Protein AF-A0A1V2Q3S6-F1 (afdb_monomer_lite)

Secondary structure (DSSP, 8-state):
------TTSS--------HHHHHHHHH-HHHHHHHHHHHHHHHHHHHHHHTT-HHHHHHHHHHHHHHHHHSTTTT----BTTTBPTT-TT-B-SS-TT-B-SSS-HHHHHHHHHHHHHHHHHTPPTT--EEE-HHHHHHHHHHHHHHHTTSGGGSTT-TTB-TTS-B-SB--S-HHHHHHHTSS--GGGEEE-

Radius of gyration: 19.22 Å; chains: 1; bounding box: 47×29×54 Å

Structure (mmCIF, N/CA/C/O backbone):
data_AF-A0A1V2Q3S6-F1
#
_entry.id   AF-A0A1V2Q3S6-F1
#
loop_
_atom_site.group_PDB
_atom_site.id
_atom_site.type_symbol
_atom_site.label_atom_id
_atom_site.label_alt_id
_atom_site.label_comp_id
_atom_site.label_asym_id
_atom_site.label_entity_id
_atom_site.label_seq_id
_atom_site.pdbx_PDB_ins_code
_atom_site.Cartn_x
_atom_site.Cartn_y
_atom_site.Cartn_z
_atom_site.occupancy
_atom_site.B_iso_or_equiv
_atom_site.auth_seq_id
_atom_site.auth_comp_id
_atom_site.auth_asym_id
_atom_site.auth_atom_id
_atom_site.pdbx_PDB_model_num
ATOM 1 N N . MET A 1 1 ? 15.323 12.313 -3.731 1.00 30.44 1 MET A N 1
ATOM 2 C CA . MET A 1 1 ? 16.128 12.075 -2.511 1.00 30.44 1 MET A CA 1
ATOM 3 C C . MET A 1 1 ? 15.499 10.896 -1.773 1.00 30.44 1 MET A C 1
ATOM 5 O O . MET A 1 1 ? 14.284 10.866 -1.656 1.00 30.44 1 MET A O 1
ATOM 9 N N . PHE A 1 2 ? 16.290 9.870 -1.451 1.00 35.66 2 PHE A N 1
ATOM 10 C CA . PHE A 1 2 ? 15.843 8.494 -1.184 1.00 35.66 2 PHE A CA 1
ATOM 11 C C . PHE A 1 2 ? 15.159 8.297 0.179 1.00 35.66 2 PHE A C 1
ATOM 13 O O . PHE A 1 2 ? 15.785 8.486 1.219 1.00 35.66 2 PHE A O 1
ATOM 20 N N . GLN A 1 3 ? 13.928 7.782 0.167 1.00 39.84 3 GLN A N 1
ATOM 21 C CA . GLN A 1 3 ? 13.317 7.110 1.315 1.00 39.84 3 GLN A CA 1
ATOM 22 C C . GLN A 1 3 ? 13.911 5.693 1.405 1.00 39.84 3 GLN A C 1
ATOM 24 O O . GLN A 1 3 ? 13.572 4.819 0.613 1.00 39.84 3 GLN A O 1
ATOM 29 N N . ARG A 1 4 ? 14.877 5.486 2.312 1.00 47.62 4 ARG A N 1
ATOM 30 C CA . ARG A 1 4 ? 15.615 4.212 2.476 1.00 47.62 4 ARG A CA 1
ATOM 31 C C . ARG A 1 4 ? 15.009 3.253 3.503 1.00 47.62 4 ARG A C 1
ATOM 33 O O . ARG A 1 4 ? 15.466 2.121 3.613 1.00 47.62 4 ARG A O 1
ATOM 40 N N . THR A 1 5 ? 13.979 3.664 4.231 1.00 41.97 5 THR A N 1
ATOM 41 C CA . THR A 1 5 ? 13.310 2.815 5.219 1.00 41.97 5 THR A CA 1
ATOM 42 C C . THR A 1 5 ? 11.843 2.685 4.867 1.00 41.97 5 THR A C 1
ATOM 44 O O . THR A 1 5 ? 11.051 3.615 5.005 1.00 41.97 5 THR A O 1
ATOM 47 N N . ALA A 1 6 ? 11.483 1.503 4.382 1.00 49.53 6 ALA A N 1
ATOM 48 C CA . ALA A 1 6 ? 10.093 1.160 4.200 1.00 49.53 6 ALA A CA 1
ATOM 49 C C . ALA A 1 6 ? 9.469 0.813 5.568 1.00 49.53 6 ALA A C 1
ATOM 51 O O . ALA A 1 6 ? 10.126 0.171 6.395 1.00 49.53 6 ALA A O 1
ATOM 52 N N . PRO A 1 7 ? 8.212 1.209 5.831 1.00 50.94 7 PRO A N 1
ATOM 53 C CA . PRO A 1 7 ? 7.576 1.106 7.150 1.00 50.94 7 PRO A CA 1
ATOM 54 C C . PRO A 1 7 ? 7.360 -0.330 7.665 1.00 50.94 7 PRO A C 1
ATOM 56 O O . PRO A 1 7 ? 6.850 -0.485 8.773 1.00 50.94 7 PRO A O 1
ATOM 59 N N . TYR A 1 8 ? 7.747 -1.349 6.888 1.00 56.78 8 TYR A N 1
ATOM 60 C CA . TYR A 1 8 ? 7.660 -2.779 7.200 1.00 56.78 8 TYR A CA 1
ATOM 61 C C . TYR A 1 8 ? 8.982 -3.405 7.682 1.00 56.78 8 TYR A C 1
ATOM 63 O O . TYR A 1 8 ? 9.022 -4.600 7.952 1.00 56.78 8 TYR A O 1
ATOM 71 N N . LEU A 1 9 ? 10.085 -2.649 7.744 1.00 53.53 9 LEU A N 1
ATOM 72 C CA . LEU A 1 9 ? 11.389 -3.194 8.156 1.00 53.53 9 LEU A CA 1
ATOM 73 C C . LEU A 1 9 ? 11.492 -3.416 9.668 1.00 53.53 9 LEU A C 1
ATOM 75 O O . LEU A 1 9 ? 12.170 -4.343 10.106 1.00 53.53 9 LEU A O 1
ATOM 79 N N . LEU A 1 10 ? 10.833 -2.561 10.452 1.00 58.06 10 LEU A N 1
ATOM 80 C CA . LEU A 1 10 ? 10.856 -2.625 11.907 1.00 58.06 10 LEU A CA 1
ATOM 81 C C . LEU A 1 10 ? 9.570 -3.274 12.423 1.00 58.06 10 LEU A C 1
ATOM 83 O O . LEU A 1 10 ? 8.486 -2.892 11.972 1.00 58.06 10 LEU A O 1
ATOM 87 N N . PRO A 1 11 ? 9.661 -4.202 13.391 1.00 54.00 11 PRO A N 1
ATOM 88 C CA . PRO A 1 11 ? 8.482 -4.697 14.076 1.00 54.00 11 PRO A CA 1
ATOM 89 C C . PRO A 1 11 ? 7.796 -3.526 14.782 1.00 54.00 11 PRO A C 1
ATOM 91 O O . PRO A 1 11 ? 8.398 -2.854 15.621 1.00 54.00 11 PRO A O 1
ATOM 94 N N . LYS A 1 12 ? 6.530 -3.285 14.445 1.00 58.44 12 LYS A N 1
ATOM 95 C CA . LYS A 1 12 ? 5.678 -2.358 15.186 1.00 58.44 12 LYS A CA 1
ATOM 96 C C . LYS A 1 12 ? 4.811 -3.155 16.151 1.00 58.44 12 LYS A C 1
ATOM 98 O O . LYS A 1 12 ? 3.962 -3.920 15.693 1.00 58.44 12 LYS A O 1
ATOM 103 N N . PRO A 1 13 ? 5.001 -3.014 17.470 1.00 57.38 13 PRO A N 1
ATOM 104 C CA . PRO A 1 13 ? 4.132 -3.633 18.459 1.00 57.38 13 PRO A CA 1
ATOM 105 C C . PRO A 1 13 ? 2.817 -2.842 18.589 1.00 57.38 13 PRO A C 1
ATOM 107 O O . PRO A 1 13 ? 2.441 -2.423 19.681 1.00 57.38 13 PRO A O 1
ATOM 110 N N . ASP A 1 14 ? 2.116 -2.626 17.474 1.00 57.78 14 ASP A N 1
ATOM 111 C CA . ASP A 1 14 ? 0.809 -1.977 17.475 1.00 57.78 14 ASP A CA 1
ATOM 112 C C . ASP A 1 14 ? -0.231 -2.992 17.963 1.00 57.78 14 ASP A C 1
ATOM 114 O O . ASP A 1 14 ? -0.471 -4.031 17.345 1.00 57.78 14 ASP A O 1
ATOM 118 N N . ARG A 1 15 ? -0.835 -2.718 19.122 1.00 65.56 15 ARG A N 1
ATOM 119 C CA . ARG A 1 15 ? -1.914 -3.527 19.696 1.00 65.56 15 ARG A CA 1
ATOM 120 C C . ARG A 1 15 ? -3.153 -2.669 19.863 1.00 65.56 15 ARG A C 1
ATOM 122 O O . ARG A 1 15 ? -3.072 -1.526 20.302 1.00 65.56 15 ARG A O 1
ATOM 129 N N . GLN A 1 16 ? -4.312 -3.250 19.573 1.00 65.44 16 GLN A N 1
ATOM 130 C CA . GLN A 1 16 ? -5.588 -2.593 19.824 1.00 65.44 16 GLN A CA 1
ATOM 131 C C . GLN A 1 16 ? -5.727 -2.299 21.328 1.00 65.44 16 GLN A C 1
ATOM 133 O O . GLN A 1 16 ? -5.583 -3.199 22.168 1.00 65.44 16 GLN A O 1
ATOM 138 N N . TYR A 1 17 ? -5.994 -1.039 21.682 1.00 71.94 17 TYR A N 1
ATOM 139 C CA . TYR A 1 17 ? -6.255 -0.670 23.069 1.00 71.94 17 TYR A CA 1
ATOM 140 C C . TYR A 1 17 ? -7.546 -1.343 23.539 1.00 71.94 17 TYR A C 1
ATOM 142 O O . TYR A 1 17 ? -8.642 -1.076 23.061 1.00 71.94 17 TYR A O 1
ATOM 150 N N . ARG A 1 18 ? -7.409 -2.258 24.498 1.00 80.25 18 ARG A N 1
ATOM 151 C CA . ARG A 1 18 ? -8.542 -2.872 25.204 1.00 80.25 18 ARG A CA 1
ATOM 152 C C . ARG A 1 18 ? -9.328 -1.831 26.012 1.00 80.25 18 ARG A C 1
ATOM 154 O O . ARG A 1 18 ? -8.753 -0.844 26.466 1.00 80.25 18 ARG A O 1
ATOM 161 N N . GLN A 1 19 ? -10.607 -2.098 26.280 1.00 78.06 19 GLN A N 1
ATOM 162 C CA . GLN A 1 19 ? -11.508 -1.186 27.009 1.00 78.06 19 GLN A CA 1
ATOM 163 C C . GLN A 1 19 ? -10.966 -0.729 28.376 1.00 78.06 19 GLN A C 1
ATOM 165 O O . GLN A 1 19 ? -11.160 0.422 28.765 1.00 78.06 19 GLN A O 1
ATOM 170 N N . TRP A 1 20 ? -10.213 -1.585 29.072 1.00 77.88 20 TRP A N 1
ATOM 171 C CA . TRP A 1 20 ? -9.580 -1.224 30.341 1.00 77.88 20 TRP A CA 1
ATOM 172 C C . TRP A 1 20 ? -8.464 -0.179 30.185 1.00 77.88 20 TRP A C 1
ATOM 174 O O . TRP A 1 20 ? -8.308 0.657 31.070 1.00 77.88 20 TRP A O 1
ATOM 184 N N . HIS A 1 21 ? -7.742 -0.149 29.055 1.00 81.06 21 HIS A N 1
ATOM 185 C CA . HIS A 1 21 ? -6.763 0.909 28.782 1.00 81.06 21 HIS A CA 1
ATOM 186 C C . HIS A 1 21 ? -7.464 2.263 28.671 1.00 81.06 21 HIS A C 1
ATOM 188 O O . HIS A 1 21 ? -7.003 3.244 29.241 1.00 81.06 21 HIS A O 1
ATOM 194 N N . HIS A 1 22 ? -8.621 2.315 28.003 1.00 77.94 22 HIS A N 1
ATOM 195 C CA . HIS A 1 22 ? -9.419 3.540 27.902 1.00 77.94 22 HIS A CA 1
ATOM 196 C C . HIS A 1 22 ? -9.982 3.998 29.253 1.00 77.94 22 HIS A C 1
ATOM 198 O O . HIS A 1 22 ? -10.151 5.199 29.464 1.00 77.94 22 HIS A O 1
ATOM 204 N N . GLY A 1 23 ? -10.296 3.068 30.159 1.00 79.56 23 GLY A N 1
ATOM 205 C CA . GLY A 1 23 ? -10.671 3.390 31.539 1.00 79.56 23 GLY A CA 1
ATOM 206 C C . GLY A 1 23 ? -9.493 3.962 32.329 1.00 79.56 23 GLY A C 1
ATOM 207 O O . GLY A 1 23 ? -9.601 5.036 32.913 1.00 79.56 23 GLY A O 1
ATOM 208 N N . LEU A 1 24 ? -8.341 3.296 32.256 1.00 81.75 24 LEU A N 1
ATOM 209 C CA . LEU A 1 24 ? -7.109 3.701 32.932 1.00 81.75 24 LEU A CA 1
ATOM 210 C C . LEU A 1 24 ? -6.607 5.073 32.459 1.00 81.75 24 LEU A C 1
ATOM 212 O O . LEU A 1 24 ? -6.234 5.912 33.272 1.00 81.75 24 LEU A O 1
ATOM 216 N N . PHE A 1 25 ? -6.656 5.333 31.154 1.00 83.31 25 PHE A N 1
ATOM 217 C CA . PHE A 1 25 ? -6.261 6.618 30.583 1.00 83.31 25 PHE A CA 1
ATOM 218 C C . PHE A 1 25 ? -7.194 7.771 30.960 1.00 83.31 25 PHE A C 1
ATOM 220 O O . PHE A 1 25 ? -6.736 8.906 31.054 1.00 83.31 25 PHE A O 1
ATOM 227 N N . ARG A 1 26 ? -8.489 7.494 31.171 1.00 74.88 26 ARG A N 1
ATOM 228 C CA . ARG A 1 26 ? -9.444 8.491 31.676 1.00 74.88 26 ARG A CA 1
ATOM 229 C C . ARG A 1 26 ? -9.223 8.788 33.157 1.00 74.88 26 ARG A C 1
ATOM 231 O O . ARG A 1 26 ? -9.368 9.933 33.561 1.00 74.88 26 ARG A O 1
ATOM 238 N N . ALA A 1 27 ? -8.867 7.772 33.941 1.00 82.69 27 ALA A N 1
ATOM 239 C CA . ALA A 1 27 ? -8.631 7.911 35.374 1.00 82.69 27 ALA A CA 1
ATOM 240 C C . ALA A 1 27 ? -7.285 8.580 35.699 1.00 82.69 27 ALA A C 1
ATOM 242 O O . ALA A 1 27 ? -7.201 9.350 36.650 1.00 82.69 27 ALA A O 1
ATOM 243 N N . VAL A 1 28 ? -6.237 8.301 34.915 1.00 86.25 28 VAL A N 1
ATOM 244 C CA . VAL A 1 28 ? -4.881 8.823 35.144 1.00 86.25 28 VAL A CA 1
ATOM 245 C C . VAL A 1 28 ? -4.276 9.320 33.821 1.00 86.25 28 VAL A C 1
ATOM 247 O O . VAL A 1 28 ? -3.571 8.575 33.130 1.00 86.25 28 VAL A O 1
ATOM 250 N N . PRO A 1 29 ? -4.518 10.590 33.441 1.00 80.06 29 PRO A N 1
ATOM 251 C CA . PRO A 1 29 ? -4.020 11.173 32.190 1.00 80.06 29 PRO A CA 1
ATOM 252 C C . PRO A 1 29 ? -2.489 11.127 32.049 1.00 80.06 29 PRO A C 1
ATOM 254 O O . PRO A 1 29 ? -1.958 11.028 30.941 1.00 80.06 29 PRO A O 1
ATOM 257 N N . GLN A 1 30 ? -1.760 11.130 33.169 1.00 85.50 30 GLN A N 1
ATOM 258 C CA . GLN A 1 30 ? -0.300 11.025 33.207 1.00 85.50 30 GLN A CA 1
ATOM 259 C C . GLN A 1 30 ? 0.206 9.712 32.597 1.00 85.50 30 GLN A C 1
ATOM 261 O O . GLN A 1 30 ? 1.305 9.684 32.054 1.00 85.50 30 GLN A O 1
ATOM 266 N N . ILE A 1 31 ? -0.595 8.640 32.614 1.00 83.12 31 ILE A N 1
ATOM 267 C CA . ILE A 1 31 ? -0.233 7.364 31.984 1.00 83.12 31 ILE A CA 1
ATOM 268 C C . ILE A 1 31 ? -0.185 7.508 30.456 1.00 83.12 31 ILE A C 1
ATOM 270 O O . ILE A 1 31 ? 0.685 6.918 29.817 1.00 83.12 31 ILE A O 1
ATOM 274 N N . GLN A 1 32 ? -1.050 8.335 29.854 1.00 77.94 32 GLN A N 1
ATOM 275 C CA . GLN A 1 32 ? -0.945 8.642 28.422 1.00 77.94 32 GLN A CA 1
ATOM 276 C C . GLN A 1 32 ? 0.321 9.443 28.109 1.00 77.94 32 GLN A C 1
ATOM 278 O O . GLN A 1 32 ? 0.983 9.164 27.110 1.00 77.94 32 GLN A O 1
ATOM 283 N N . LEU A 1 33 ? 0.671 10.418 28.954 1.00 79.00 33 LEU A N 1
ATOM 284 C CA . LEU A 1 33 ? 1.891 11.213 28.787 1.00 79.00 33 LEU A CA 1
ATOM 285 C C . LEU A 1 33 ? 3.145 10.349 28.942 1.00 79.00 33 LEU A C 1
ATOM 287 O O . LEU A 1 33 ? 4.028 10.420 28.095 1.00 79.00 33 LEU A O 1
ATOM 291 N N . ALA A 1 34 ? 3.188 9.480 29.952 1.00 83.50 34 ALA A N 1
ATOM 292 C CA . ALA A 1 34 ? 4.276 8.530 30.155 1.00 83.50 34 ALA A CA 1
ATOM 293 C C . ALA A 1 34 ? 4.392 7.537 28.987 1.00 83.50 34 ALA A C 1
ATOM 295 O O . ALA A 1 34 ? 5.492 7.280 28.507 1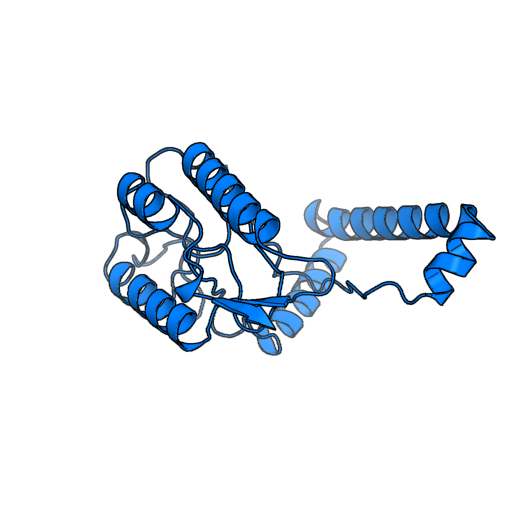.00 83.50 34 ALA A O 1
ATOM 296 N N . GLY A 1 35 ? 3.267 7.032 28.469 1.00 81.19 35 GLY A N 1
ATOM 297 C CA . GLY A 1 35 ? 3.252 6.168 27.287 1.00 81.19 35 GLY A CA 1
ATOM 298 C C . GLY A 1 35 ? 3.789 6.870 26.037 1.00 81.19 35 GLY A C 1
ATOM 299 O O . GLY A 1 35 ? 4.622 6.313 25.324 1.00 81.19 35 GLY A O 1
ATOM 300 N N . ARG A 1 36 ? 3.376 8.122 25.795 1.00 81.25 36 ARG A N 1
ATOM 301 C CA . ARG A 1 36 ? 3.891 8.946 24.688 1.00 81.25 36 ARG A CA 1
ATOM 302 C C . ARG A 1 36 ? 5.373 9.271 24.852 1.00 81.25 36 ARG A C 1
ATOM 304 O O . ARG A 1 36 ? 6.114 9.163 23.881 1.00 81.25 36 ARG A O 1
ATOM 311 N N . ALA A 1 37 ? 5.807 9.615 26.062 1.00 83.50 37 ALA A N 1
ATOM 312 C CA . ALA A 1 37 ? 7.211 9.856 26.378 1.00 83.50 37 ALA A CA 1
ATOM 313 C C . ALA A 1 37 ? 8.056 8.589 26.177 1.00 83.50 37 ALA A C 1
ATOM 315 O O . ALA A 1 37 ? 9.154 8.672 25.640 1.00 83.50 37 ALA A O 1
ATOM 316 N N . GLY A 1 38 ? 7.526 7.412 26.523 1.00 82.94 38 GLY A N 1
ATOM 317 C CA . GLY A 1 38 ? 8.171 6.126 26.263 1.00 82.94 38 GLY A CA 1
ATOM 318 C C . GLY A 1 38 ? 8.310 5.819 24.770 1.00 82.94 38 GLY A C 1
ATOM 319 O O . GLY A 1 38 ? 9.386 5.424 24.328 1.00 82.94 38 GLY A O 1
ATOM 320 N N . ILE A 1 39 ? 7.258 6.053 23.975 1.00 78.19 39 ILE A N 1
ATOM 321 C CA . ILE A 1 39 ? 7.314 5.922 22.507 1.00 78.19 39 ILE A CA 1
ATOM 322 C C . ILE A 1 39 ? 8.348 6.889 21.919 1.00 78.19 39 ILE A C 1
ATOM 324 O O . ILE A 1 39 ? 9.140 6.493 21.066 1.00 78.19 39 ILE A O 1
ATOM 328 N N . TRP A 1 40 ? 8.366 8.137 22.392 1.00 81.31 40 TRP A N 1
ATOM 329 C CA . TRP A 1 40 ? 9.333 9.145 21.964 1.00 81.31 40 TRP A CA 1
ATOM 330 C C . TRP A 1 40 ? 10.771 8.736 22.308 1.00 81.31 40 TRP A C 1
ATOM 332 O O . TRP A 1 40 ? 11.617 8.706 21.422 1.00 81.31 40 TRP A O 1
ATOM 342 N N . ALA A 1 41 ? 11.033 8.323 23.551 1.00 81.94 41 ALA A N 1
ATOM 343 C CA . ALA A 1 41 ? 12.357 7.889 23.996 1.00 81.94 41 ALA A CA 1
ATOM 344 C C . ALA A 1 41 ? 12.848 6.643 23.242 1.00 81.94 41 ALA A C 1
ATOM 346 O O . ALA A 1 41 ? 14.025 6.550 22.897 1.00 81.94 41 ALA A O 1
ATOM 347 N N . LEU A 1 42 ? 11.950 5.699 22.937 1.00 79.62 42 LEU A N 1
ATOM 348 C CA . LEU A 1 42 ? 12.265 4.549 22.090 1.00 79.62 42 LEU A CA 1
ATOM 349 C C . LEU A 1 42 ? 12.619 4.988 20.663 1.00 79.62 42 LEU A C 1
ATOM 351 O O . LEU A 1 42 ? 13.591 4.493 20.097 1.00 79.62 42 LEU A O 1
ATOM 355 N N . GLY A 1 43 ? 11.855 5.919 20.088 1.00 78.25 43 GLY A N 1
ATOM 356 C CA . GLY A 1 43 ? 12.151 6.501 18.779 1.00 78.25 43 GLY A CA 1
ATOM 357 C C . GLY A 1 43 ? 13.513 7.196 18.747 1.00 78.25 43 GLY A C 1
ATOM 358 O O . GLY A 1 43 ? 14.293 6.977 17.820 1.00 78.25 43 GLY A O 1
ATOM 359 N N . GLU A 1 44 ? 13.832 7.961 19.787 1.00 81.31 44 GLU A N 1
ATOM 360 C CA . GLU A 1 44 ? 15.108 8.664 19.926 1.00 81.31 44 GLU A CA 1
ATOM 361 C C . GLU A 1 44 ? 16.278 7.677 20.043 1.00 81.31 44 GLU A C 1
ATOM 363 O O . GLU A 1 44 ? 17.261 7.772 19.306 1.00 81.31 44 GLU A O 1
ATOM 368 N N . LEU A 1 45 ? 16.131 6.640 20.876 1.00 79.69 45 LEU A N 1
ATOM 369 C CA . LEU A 1 45 ? 17.112 5.564 21.008 1.00 79.69 45 LEU A CA 1
ATOM 370 C C . LEU A 1 45 ? 17.366 4.866 19.665 1.00 79.69 45 LEU A C 1
ATOM 372 O O . LEU A 1 45 ? 18.517 4.672 19.279 1.00 79.69 45 LEU A O 1
ATOM 376 N N . LEU A 1 46 ? 16.313 4.520 18.921 1.00 75.31 46 LEU A N 1
ATOM 377 C CA . LEU A 1 46 ? 16.449 3.902 17.598 1.00 75.31 46 LEU A CA 1
ATOM 378 C C . LEU A 1 46 ? 17.109 4.851 16.586 1.00 75.31 46 LEU A C 1
ATOM 380 O O . LEU A 1 46 ? 17.892 4.409 15.742 1.00 75.31 46 LEU A O 1
ATOM 384 N N . THR A 1 47 ? 16.855 6.155 16.708 1.00 77.06 47 THR A N 1
ATOM 385 C CA . THR A 1 47 ? 17.461 7.192 15.865 1.00 77.06 47 THR A CA 1
ATOM 386 C C . THR A 1 47 ? 18.966 7.292 16.092 1.00 77.06 47 THR A C 1
ATOM 388 O O . THR A 1 47 ? 19.705 7.456 15.125 1.00 77.06 47 THR A O 1
ATOM 391 N N . THR A 1 48 ? 19.472 7.069 17.310 1.00 78.12 48 THR A N 1
ATOM 392 C CA . THR A 1 48 ? 20.932 7.021 17.539 1.00 78.12 48 THR A CA 1
ATOM 393 C C . THR A 1 48 ? 21.632 5.924 16.722 1.00 78.12 48 THR A C 1
ATOM 395 O O . THR A 1 48 ? 22.778 6.100 16.303 1.00 78.12 48 THR A O 1
ATOM 398 N N . GLY A 1 49 ? 20.933 4.827 16.407 1.00 71.50 49 GLY A N 1
ATOM 399 C CA . GLY A 1 49 ? 21.413 3.807 15.472 1.00 71.50 49 GLY A CA 1
ATOM 400 C C . GLY A 1 49 ? 21.534 4.313 14.029 1.00 71.50 49 GLY A C 1
ATOM 401 O O . GLY A 1 49 ? 22.428 3.885 13.307 1.00 71.50 49 GLY A O 1
ATOM 402 N N . LEU A 1 50 ? 20.687 5.260 13.613 1.00 69.88 50 LEU A N 1
ATOM 403 C CA . LEU A 1 50 ? 20.755 5.915 12.298 1.00 69.88 50 LEU A CA 1
ATOM 404 C C . LEU A 1 50 ? 21.817 7.024 12.243 1.00 69.88 50 LEU A C 1
ATOM 406 O O . LEU A 1 50 ? 22.362 7.289 11.174 1.00 69.88 50 LEU A O 1
ATOM 410 N N . VAL A 1 51 ? 22.127 7.645 13.385 1.00 77.81 51 VAL A N 1
ATOM 411 C CA . VAL A 1 51 ? 23.101 8.748 13.519 1.00 77.81 51 VAL A CA 1
ATOM 412 C C . VAL A 1 51 ? 24.533 8.238 13.784 1.00 77.81 51 VAL A C 1
ATOM 414 O O . VAL A 1 51 ? 25.463 9.025 13.920 1.00 77.81 51 VAL A O 1
ATOM 417 N N . GLY A 1 52 ? 24.752 6.916 13.778 1.00 72.00 52 GLY A N 1
ATOM 418 C CA . GLY A 1 52 ? 26.095 6.320 13.719 1.00 72.00 52 GLY A CA 1
ATOM 419 C C . GLY A 1 52 ? 26.483 5.413 14.887 1.00 72.00 52 GLY A C 1
ATOM 420 O O . GLY A 1 52 ? 27.617 4.937 14.926 1.00 72.00 52 GLY A O 1
ATOM 421 N N . ASN A 1 53 ? 25.578 5.114 15.827 1.00 83.62 53 ASN A N 1
ATOM 422 C CA . ASN A 1 53 ? 25.857 4.121 16.865 1.00 83.62 53 ASN A CA 1
ATOM 423 C C . ASN A 1 53 ? 25.832 2.698 16.273 1.00 83.62 53 ASN A C 1
ATOM 425 O O . ASN A 1 53 ? 24.770 2.097 16.099 1.00 83.62 53 ASN A O 1
ATOM 429 N N . ALA A 1 54 ? 27.015 2.147 15.992 1.00 77.75 54 ALA A N 1
ATOM 430 C CA . ALA A 1 54 ? 27.176 0.846 15.340 1.00 77.75 54 ALA A CA 1
ATOM 431 C C . ALA A 1 54 ? 26.575 -0.333 16.131 1.00 77.75 54 ALA A C 1
ATOM 433 O O . ALA A 1 54 ? 26.092 -1.292 15.527 1.00 77.75 54 ALA A O 1
ATOM 434 N N . ALA A 1 55 ? 26.554 -0.268 17.467 1.00 78.75 55 ALA A N 1
ATOM 435 C CA . ALA A 1 55 ? 25.984 -1.327 18.302 1.00 78.75 55 ALA A CA 1
ATOM 436 C C . ALA A 1 55 ? 24.452 -1.362 18.192 1.00 78.75 55 ALA A C 1
ATOM 438 O O . ALA A 1 55 ? 23.860 -2.422 17.974 1.00 78.75 55 ALA A O 1
ATOM 439 N N . ILE A 1 56 ? 23.814 -0.191 18.271 1.00 76.62 56 ILE A N 1
ATOM 440 C CA . ILE A 1 56 ? 22.362 -0.053 18.116 1.00 76.62 56 ILE A CA 1
ATOM 441 C C . ILE A 1 56 ? 21.955 -0.354 16.669 1.00 76.62 56 ILE A C 1
ATOM 443 O O . ILE A 1 56 ? 21.001 -1.099 16.452 1.00 76.62 56 ILE A O 1
ATOM 447 N N . ALA A 1 57 ? 22.714 0.122 15.677 1.00 74.06 57 ALA A N 1
ATOM 448 C CA . ALA A 1 57 ? 22.497 -0.210 14.270 1.00 74.06 57 ALA A CA 1
ATOM 449 C C . ALA A 1 57 ? 22.562 -1.728 14.017 1.00 74.06 57 ALA A C 1
ATOM 451 O O . ALA A 1 57 ? 21.682 -2.284 13.359 1.00 74.06 57 ALA A O 1
ATOM 452 N N . GLY A 1 58 ? 23.556 -2.418 14.591 1.00 76.62 58 GLY A N 1
ATOM 453 C CA . GLY A 1 58 ? 23.699 -3.871 14.486 1.00 76.62 58 GLY A CA 1
ATOM 454 C C . GLY A 1 58 ? 22.552 -4.644 15.148 1.00 76.62 58 GLY A C 1
ATOM 455 O O . GLY A 1 58 ? 22.077 -5.643 14.600 1.00 76.62 58 GLY A O 1
ATOM 456 N N . LEU A 1 59 ? 22.052 -4.167 16.294 1.00 80.19 59 LEU A N 1
ATOM 457 C CA . LEU A 1 59 ? 20.880 -4.744 16.956 1.00 80.19 59 LEU A CA 1
ATOM 458 C C . LEU A 1 59 ? 19.605 -4.544 16.124 1.00 80.19 59 LEU A C 1
ATOM 460 O O . LEU A 1 59 ? 18.884 -5.511 15.875 1.00 80.19 59 LEU A O 1
ATOM 464 N N . ILE A 1 60 ? 19.362 -3.318 15.645 1.00 77.56 60 ILE A N 1
ATOM 465 C CA . ILE A 1 60 ? 18.241 -2.989 14.753 1.00 77.56 60 ILE A CA 1
ATOM 466 C C . ILE A 1 60 ? 18.281 -3.882 13.515 1.00 77.56 60 ILE A C 1
ATOM 468 O O . ILE A 1 60 ? 17.261 -4.460 13.139 1.00 77.56 60 ILE A O 1
ATOM 472 N N . GLN A 1 61 ? 19.457 -4.053 12.909 1.00 75.25 61 GLN A N 1
ATOM 473 C CA . GLN A 1 61 ? 19.638 -4.905 11.742 1.00 75.25 61 GLN A CA 1
ATOM 474 C C . GLN A 1 61 ? 19.296 -6.368 12.048 1.00 75.25 61 GLN A C 1
ATOM 476 O O . GLN A 1 61 ? 18.549 -6.981 11.288 1.00 75.25 61 GLN A O 1
ATOM 481 N N . ARG A 1 62 ? 19.779 -6.936 13.163 1.00 77.38 62 ARG A N 1
ATOM 482 C CA . ARG A 1 62 ? 19.460 -8.320 13.561 1.00 77.38 62 ARG A CA 1
ATOM 483 C C . ARG A 1 62 ? 17.965 -8.528 13.791 1.00 77.38 62 ARG A C 1
ATOM 485 O O . ARG A 1 62 ? 17.409 -9.495 13.274 1.00 77.38 62 ARG A O 1
ATOM 492 N N . VAL A 1 63 ? 17.313 -7.620 14.516 1.00 76.12 63 VAL A N 1
ATOM 493 C CA . VAL A 1 63 ? 15.865 -7.684 14.776 1.00 76.12 63 VAL A CA 1
ATOM 494 C C . VAL A 1 63 ? 15.072 -7.555 13.474 1.00 76.12 63 VAL A C 1
ATOM 496 O O . VAL A 1 63 ? 14.171 -8.353 13.227 1.00 76.12 63 VAL A O 1
ATOM 499 N N . SER A 1 64 ? 15.452 -6.617 12.604 1.00 67.00 64 SER A N 1
ATOM 500 C CA . SER A 1 64 ? 14.813 -6.425 11.295 1.00 67.00 64 SER A CA 1
ATOM 501 C C . SER A 1 64 ? 14.968 -7.664 10.411 1.00 67.00 64 SER A C 1
ATOM 503 O O . SER A 1 64 ? 14.010 -8.106 9.791 1.00 67.00 64 SER A O 1
ATOM 505 N N . LEU A 1 65 ? 16.156 -8.279 10.377 1.00 69.94 65 LEU A N 1
ATOM 506 C CA . LEU A 1 65 ? 16.403 -9.496 9.597 1.00 69.94 65 LEU A CA 1
ATOM 507 C C . LEU A 1 65 ? 15.619 -10.703 10.124 1.00 69.94 65 LEU A C 1
ATOM 509 O O . LEU A 1 65 ? 15.136 -11.501 9.324 1.00 69.94 65 LEU A O 1
ATOM 513 N N . LEU A 1 66 ? 15.476 -10.842 11.445 1.00 70.38 66 LEU A N 1
ATOM 514 C CA . LEU A 1 66 ? 14.636 -11.884 12.042 1.00 70.38 66 LEU A CA 1
ATOM 515 C C . LEU A 1 66 ? 13.164 -11.673 11.679 1.00 70.38 66 LEU A C 1
ATOM 517 O O . LEU A 1 66 ? 12.520 -12.609 11.213 1.00 70.38 66 LEU A O 1
ATOM 521 N N . PHE A 1 67 ? 12.666 -10.442 11.808 1.00 67.19 67 PHE A N 1
ATOM 522 C CA . PHE A 1 67 ? 11.298 -10.075 11.446 1.00 67.19 67 PHE A CA 1
ATOM 523 C C . PHE A 1 67 ? 11.007 -10.287 9.954 1.00 67.19 67 PHE A C 1
ATOM 525 O O . PHE A 1 67 ? 9.959 -10.811 9.593 1.00 67.19 67 PHE A O 1
ATOM 532 N N . LEU A 1 68 ? 11.952 -9.950 9.075 1.00 65.56 68 LEU A N 1
ATOM 533 C CA . LEU A 1 68 ? 11.814 -10.161 7.632 1.00 65.56 68 LEU A CA 1
ATOM 534 C C . LEU A 1 68 ? 11.839 -11.642 7.242 1.00 65.56 68 LEU A C 1
ATOM 536 O O . LEU A 1 68 ? 11.214 -12.004 6.254 1.00 65.56 68 LEU A O 1
ATOM 540 N N . ARG A 1 69 ? 12.553 -12.496 7.987 1.00 66.62 69 ARG A N 1
ATOM 541 C CA . ARG A 1 69 ? 12.633 -13.940 7.707 1.00 66.62 69 ARG A CA 1
ATOM 542 C C . ARG A 1 69 ? 11.392 -14.710 8.148 1.00 66.62 69 ARG A C 1
ATOM 544 O O . ARG A 1 69 ? 11.041 -15.681 7.489 1.00 66.62 69 ARG A O 1
ATOM 551 N N . SER A 1 70 ? 10.756 -14.307 9.244 1.00 65.12 70 SER A N 1
ATOM 552 C CA . SER A 1 70 ? 9.553 -14.965 9.776 1.00 65.12 70 SER A CA 1
ATOM 553 C C . SER A 1 70 ? 8.247 -14.260 9.406 1.00 65.12 70 SER A C 1
ATOM 555 O O . SER A 1 70 ? 7.171 -14.821 9.602 1.00 65.12 70 SER A O 1
ATOM 557 N N . GLY A 1 71 ? 8.324 -13.029 8.901 1.00 63.19 71 GLY A N 1
ATOM 558 C CA . GLY A 1 71 ? 7.165 -12.198 8.613 1.00 63.19 71 GLY A CA 1
ATOM 559 C C . GLY A 1 71 ? 6.509 -12.493 7.259 1.00 63.19 71 GLY A C 1
ATOM 560 O O . GLY A 1 71 ? 7.138 -13.057 6.360 1.00 63.19 71 GLY A O 1
ATOM 561 N N . PRO A 1 72 ? 5.268 -12.015 7.050 1.00 61.91 72 PRO A N 1
ATOM 562 C CA . PRO A 1 72 ? 4.504 -12.235 5.815 1.00 61.91 72 PRO A CA 1
ATOM 563 C C . PRO A 1 72 ? 5.154 -11.644 4.545 1.00 61.91 72 PRO A C 1
ATOM 565 O O . PRO A 1 72 ? 4.663 -11.842 3.439 1.00 61.91 72 PRO A O 1
ATOM 568 N N . TRP A 1 73 ? 6.266 -10.916 4.692 1.00 64.25 73 TRP A N 1
ATOM 569 C CA . TRP A 1 73 ? 6.960 -10.169 3.642 1.00 64.25 73 TRP A CA 1
ATOM 570 C C . TRP A 1 73 ? 8.306 -10.811 3.259 1.00 64.25 73 TRP A C 1
ATOM 572 O O . TRP A 1 73 ? 9.062 -10.228 2.481 1.00 64.25 73 TRP A O 1
ATOM 582 N N . ALA A 1 74 ? 8.609 -12.017 3.761 1.00 62.44 74 ALA A N 1
ATOM 583 C CA . ALA A 1 74 ? 9.852 -12.745 3.476 1.00 62.44 74 ALA A CA 1
ATOM 584 C C . ALA A 1 74 ? 10.101 -12.966 1.970 1.00 62.44 74 ALA A C 1
ATOM 586 O O . ALA A 1 74 ? 11.242 -12.953 1.509 1.00 62.44 74 ALA A O 1
ATOM 587 N N . GLY A 1 75 ? 9.028 -13.101 1.181 1.00 65.44 75 GLY A N 1
ATOM 588 C CA . GLY A 1 75 ? 9.068 -13.213 -0.284 1.00 65.44 75 GLY A CA 1
ATOM 589 C C . GLY A 1 75 ? 9.124 -11.877 -1.039 1.00 65.44 75 GLY A C 1
ATOM 590 O O . GLY A 1 75 ? 8.987 -11.865 -2.265 1.00 65.44 75 GLY A O 1
ATOM 591 N N . GLY A 1 76 ? 9.296 -10.760 -0.331 1.00 73.94 76 GLY A N 1
ATOM 592 C CA . GLY A 1 76 ? 9.185 -9.406 -0.859 1.00 73.94 76 GLY A CA 1
ATOM 593 C C . GLY A 1 76 ? 7.837 -8.767 -0.536 1.00 73.94 76 GLY A C 1
ATOM 594 O O . GLY A 1 76 ? 6.811 -9.433 -0.435 1.00 73.94 76 GLY A O 1
ATOM 595 N N . ALA A 1 77 ? 7.874 -7.449 -0.384 1.00 79.25 77 ALA A N 1
ATOM 596 C CA . ALA A 1 77 ? 6.733 -6.606 -0.089 1.00 79.25 77 ALA A CA 1
ATOM 597 C C . ALA A 1 77 ? 5.649 -6.653 -1.179 1.00 79.25 77 ALA A C 1
ATOM 599 O O . ALA A 1 77 ? 5.975 -6.512 -2.359 1.00 79.25 77 ALA A O 1
ATOM 600 N N . ARG A 1 78 ? 4.374 -6.809 -0.792 1.00 86.38 78 ARG A N 1
ATOM 601 C CA . ARG A 1 78 ? 3.234 -6.886 -1.725 1.00 86.38 78 ARG A CA 1
ATOM 602 C C . ARG A 1 78 ? 2.054 -6.066 -1.224 1.00 86.38 78 ARG A C 1
ATOM 604 O O . ARG A 1 78 ? 1.718 -6.113 -0.044 1.00 86.38 78 ARG A O 1
ATOM 611 N N . ALA A 1 79 ? 1.421 -5.344 -2.139 1.00 91.62 79 ALA A N 1
ATOM 612 C CA . ALA A 1 79 ? 0.162 -4.655 -1.900 1.00 91.62 79 ALA A CA 1
ATOM 613 C C . ALA A 1 79 ? -0.568 -4.443 -3.232 1.00 91.62 79 ALA A C 1
ATOM 615 O O . ALA A 1 79 ? 0.058 -4.104 -4.241 1.00 91.62 79 ALA A O 1
ATOM 616 N N . TYR A 1 80 ? -1.889 -4.606 -3.231 1.00 95.44 80 TYR A N 1
ATOM 617 C CA . TYR A 1 80 ? -2.733 -4.267 -4.372 1.00 95.44 80 TYR A CA 1
ATOM 618 C C . TYR A 1 80 ? -2.708 -2.754 -4.596 1.00 95.44 80 TYR A C 1
ATOM 620 O O . TYR A 1 80 ? -2.962 -1.983 -3.666 1.00 95.44 80 TYR A O 1
ATOM 628 N N . LEU A 1 81 ? -2.337 -2.336 -5.812 1.00 95.25 81 LEU A N 1
ATOM 629 C CA . LEU A 1 81 ? -2.091 -0.935 -6.189 1.00 95.25 81 LEU A CA 1
ATOM 630 C C . LEU A 1 81 ? -1.049 -0.219 -5.306 1.00 95.25 81 LEU A C 1
ATOM 632 O O . LEU A 1 81 ? -0.999 1.004 -5.286 1.00 95.25 81 LEU A O 1
ATOM 636 N N . GLY A 1 82 ? -0.229 -0.955 -4.545 1.00 92.62 82 GLY A N 1
ATOM 637 C CA . GLY A 1 82 ? 0.643 -0.356 -3.531 1.00 92.62 82 GLY A CA 1
ATOM 638 C C . GLY A 1 82 ? -0.103 0.253 -2.336 1.00 92.62 82 GLY A C 1
ATOM 639 O O . GLY A 1 82 ? 0.505 0.995 -1.568 1.00 92.62 82 GLY A O 1
ATOM 640 N N . ILE A 1 83 ? -1.400 -0.047 -2.192 1.00 95.44 83 ILE A N 1
ATOM 641 C CA . ILE A 1 83 ? -2.307 0.517 -1.186 1.00 95.44 83 ILE A CA 1
ATOM 642 C C . ILE A 1 83 ? -2.750 -0.561 -0.192 1.00 95.44 83 ILE A C 1
ATOM 644 O O . ILE A 1 83 ? -2.450 -0.454 0.990 1.00 95.44 83 ILE A O 1
ATOM 648 N N . ALA A 1 84 ? -3.460 -1.600 -0.640 1.00 94.19 84 ALA A N 1
ATOM 649 C CA . ALA A 1 84 ? -4.086 -2.577 0.258 1.00 94.19 84 ALA A CA 1
ATOM 650 C C . ALA A 1 84 ? -3.229 -3.838 0.422 1.00 94.19 84 ALA A C 1
ATOM 652 O O . ALA A 1 84 ? -2.777 -4.415 -0.571 1.00 94.19 84 ALA A O 1
ATOM 653 N N . VAL A 1 85 ? -3.015 -4.279 1.664 1.00 92.31 85 VAL A N 1
ATOM 654 C CA . VAL A 1 85 ? -2.162 -5.436 1.978 1.00 92.31 85 VAL A CA 1
ATOM 655 C C . VAL A 1 85 ? -3.032 -6.682 2.208 1.00 92.31 85 VAL A C 1
ATOM 657 O O . VAL A 1 85 ? -3.878 -6.656 3.101 1.00 92.31 85 VAL A O 1
ATOM 660 N N . PRO A 1 86 ? -2.850 -7.777 1.443 1.00 90.06 86 PRO A N 1
ATOM 661 C CA . PRO A 1 86 ? -3.605 -9.013 1.670 1.00 90.06 86 PRO A CA 1
ATOM 662 C C . PRO A 1 86 ? -3.279 -9.610 3.049 1.00 90.06 86 PRO A C 1
ATOM 664 O O . PRO A 1 86 ? -2.115 -9.612 3.456 1.00 90.06 86 PRO A O 1
ATOM 667 N N . GLY A 1 87 ? -4.288 -10.112 3.767 1.00 88.31 87 GLY A N 1
ATOM 668 C CA . GLY A 1 87 ? -4.167 -10.625 5.138 1.00 88.31 87 GLY A CA 1
ATOM 669 C C . GLY A 1 87 ? -4.259 -9.557 6.234 1.00 88.31 87 GLY A C 1
ATOM 670 O O . GLY A 1 87 ? -4.130 -9.886 7.413 1.00 88.31 87 GLY A O 1
ATOM 671 N N . PHE A 1 88 ? -4.439 -8.281 5.871 1.00 88.81 88 PHE A N 1
ATOM 672 C CA . PHE A 1 88 ? -4.497 -7.156 6.808 1.00 88.81 88 PHE A CA 1
ATOM 673 C C . PHE A 1 88 ? -5.723 -6.269 6.520 1.00 88.81 88 PHE A C 1
ATOM 675 O O . PHE A 1 88 ? -5.607 -5.269 5.801 1.00 88.81 88 PHE A O 1
ATOM 682 N N . PRO A 1 89 ? -6.904 -6.600 7.073 1.00 90.81 89 PRO A N 1
ATOM 683 C CA . PRO A 1 89 ? -8.111 -5.800 6.885 1.00 90.81 89 PRO A CA 1
ATOM 684 C C . PRO A 1 89 ? -7.930 -4.375 7.420 1.00 90.81 89 PRO A C 1
ATOM 686 O O . PRO A 1 89 ? -7.282 -4.157 8.446 1.00 90.81 89 PRO A O 1
ATOM 689 N N . ASN A 1 90 ? -8.523 -3.399 6.728 1.00 91.81 90 ASN A N 1
ATOM 690 C CA . ASN A 1 90 ? -8.469 -1.968 7.055 1.00 91.81 90 ASN A CA 1
ATOM 691 C C . ASN A 1 90 ? -7.049 -1.368 7.148 1.00 91.81 90 ASN A C 1
ATOM 693 O O . ASN A 1 90 ? -6.884 -0.255 7.655 1.00 91.81 90 ASN A O 1
ATOM 697 N N . LEU A 1 91 ? -6.021 -2.066 6.648 1.00 91.25 91 LEU A N 1
ATOM 698 C CA . LEU A 1 91 ? -4.667 -1.535 6.537 1.00 91.25 91 LEU A CA 1
ATOM 699 C C . LEU A 1 91 ? -4.409 -1.026 5.117 1.00 91.25 91 LEU A C 1
ATOM 701 O O . LEU A 1 91 ? -4.332 -1.799 4.159 1.00 91.25 91 LEU A O 1
ATOM 705 N N . PHE A 1 92 ? -4.189 0.283 5.010 1.00 91.94 92 PHE A N 1
ATOM 706 C CA . PHE A 1 92 ? -3.837 0.945 3.760 1.00 91.94 92 PHE A CA 1
ATOM 707 C C . PHE A 1 92 ? -2.475 1.625 3.876 1.00 91.94 92 PHE A C 1
ATOM 709 O O . PHE A 1 92 ? -2.178 2.311 4.855 1.00 91.94 92 PHE A O 1
ATOM 716 N N . LEU A 1 93 ? -1.643 1.437 2.859 1.00 91.12 93 LEU A N 1
ATOM 717 C CA . LEU A 1 93 ? -0.345 2.071 2.721 1.00 91.12 93 LEU A CA 1
ATOM 718 C C . LEU A 1 93 ? -0.465 3.278 1.796 1.00 91.12 93 LEU A C 1
ATOM 720 O O . LEU A 1 93 ? -1.118 3.224 0.755 1.00 91.12 93 LEU A O 1
ATOM 724 N N . MET A 1 94 ? 0.227 4.354 2.151 1.00 91.12 94 MET A N 1
ATOM 725 C CA . MET A 1 94 ? 0.612 5.368 1.178 1.00 91.12 94 MET A CA 1
ATOM 726 C C . MET A 1 94 ? 2.039 5.099 0.742 1.00 91.12 94 MET A C 1
ATOM 728 O O . MET A 1 94 ? 2.893 4.769 1.567 1.00 91.12 94 MET A O 1
ATOM 732 N N . TYR A 1 95 ? 2.283 5.258 -0.553 1.00 89.06 95 TYR A N 1
ATOM 733 C CA . TYR A 1 95 ? 3.583 5.026 -1.164 1.00 89.06 95 TYR A CA 1
ATOM 734 C C . TYR A 1 95 ? 4.152 3.626 -0.862 1.00 89.06 95 TYR A C 1
ATOM 736 O O . TYR A 1 95 ? 5.309 3.459 -0.468 1.00 89.06 95 TYR A O 1
ATOM 744 N N . GLY A 1 96 ? 3.289 2.613 -0.975 1.00 87.88 96 GLY A N 1
ATOM 745 C CA . GLY A 1 96 ? 3.650 1.222 -0.756 1.00 87.88 96 GLY A CA 1
ATOM 746 C C . GLY A 1 96 ? 4.440 0.593 -1.914 1.00 87.88 96 GLY A C 1
ATOM 747 O O . GLY A 1 96 ? 5.006 1.272 -2.769 1.00 87.88 96 GLY A O 1
ATOM 748 N N . PRO A 1 97 ? 4.526 -0.743 -1.943 1.00 88.12 97 PRO A N 1
ATOM 749 C CA . PRO A 1 97 ? 5.225 -1.473 -2.998 1.00 88.12 97 PRO A CA 1
ATOM 750 C C . PRO A 1 97 ? 4.685 -1.146 -4.395 1.00 88.12 97 PRO A C 1
ATOM 752 O O . PRO A 1 97 ? 3.487 -0.942 -4.571 1.00 88.12 97 PRO A O 1
ATOM 755 N N . ASN A 1 98 ? 5.562 -1.160 -5.396 1.00 88.56 98 ASN A N 1
ATOM 756 C CA . ASN A 1 98 ? 5.248 -0.891 -6.803 1.00 88.56 98 ASN A CA 1
ATOM 757 C C . ASN A 1 98 ? 4.639 0.499 -7.096 1.00 88.56 98 ASN A C 1
ATOM 759 O O . ASN A 1 98 ? 3.871 0.628 -8.042 1.00 88.56 98 ASN A O 1
ATOM 763 N N . THR A 1 99 ? 4.963 1.550 -6.331 1.00 86.94 99 THR A N 1
ATOM 764 C CA . THR A 1 99 ? 4.460 2.924 -6.589 1.00 86.94 99 THR A CA 1
ATOM 765 C C . THR A 1 99 ? 5.565 3.945 -6.864 1.00 86.94 99 THR A C 1
ATOM 767 O O . THR A 1 99 ? 5.283 5.112 -7.124 1.00 86.94 99 THR A O 1
ATOM 770 N N . ASN A 1 100 ? 6.835 3.538 -6.808 1.00 85.62 100 ASN A N 1
ATOM 771 C CA . ASN A 1 100 ? 7.969 4.407 -7.114 1.00 85.62 100 ASN A CA 1
ATOM 772 C C . ASN A 1 100 ? 8.113 4.566 -8.640 1.00 85.62 100 ASN A C 1
ATOM 774 O O . ASN A 1 100 ? 8.400 3.606 -9.354 1.00 85.62 100 ASN A O 1
ATOM 778 N N . LEU A 1 101 ? 7.916 5.771 -9.159 1.00 81.06 101 LEU A N 1
ATOM 779 C CA . LEU A 1 101 ? 8.141 6.118 -10.561 1.00 81.06 101 LEU A CA 1
ATOM 780 C C . LEU A 1 101 ? 9.629 6.260 -10.914 1.00 81.06 101 LEU A C 1
ATOM 782 O O . LEU A 1 101 ? 10.455 6.664 -10.102 1.00 81.06 101 LEU A O 1
ATOM 786 N N . GLY A 1 102 ? 9.958 5.991 -12.179 1.00 69.31 102 GLY A N 1
ATOM 787 C CA . GLY A 1 102 ? 11.230 6.421 -12.773 1.00 69.31 102 GLY A CA 1
ATOM 788 C C . GLY A 1 102 ? 11.214 7.857 -13.293 1.00 69.31 102 GLY A C 1
ATOM 789 O O . GLY A 1 102 ? 12.241 8.525 -13.297 1.00 69.31 102 GLY A O 1
ATOM 790 N N . ALA A 1 103 ? 10.043 8.318 -13.732 1.00 68.06 103 ALA A N 1
ATOM 791 C CA . ALA A 1 103 ? 9.788 9.653 -14.254 1.00 68.06 103 ALA A CA 1
ATOM 792 C C . ALA A 1 103 ? 8.310 10.015 -14.027 1.00 68.06 103 ALA A C 1
ATOM 794 O O . ALA A 1 103 ? 7.451 9.132 -14.009 1.00 68.06 103 ALA A O 1
ATOM 795 N N . GLY A 1 104 ? 8.009 11.306 -13.871 1.00 78.69 104 GLY A N 1
ATOM 796 C CA . GLY A 1 104 ? 6.667 11.809 -13.558 1.00 78.69 104 GLY A CA 1
ATOM 797 C C . GLY A 1 104 ? 6.523 12.298 -12.113 1.00 78.69 104 GLY A C 1
ATOM 798 O O . GLY A 1 104 ? 7.501 12.398 -11.373 1.00 78.69 104 GLY A O 1
ATOM 799 N N . SER A 1 105 ? 5.295 12.647 -11.719 1.00 84.56 105 SER A N 1
ATOM 800 C CA . SER A 1 105 ? 5.013 13.229 -10.401 1.00 84.56 105 SER A CA 1
ATOM 801 C C . SER A 1 105 ? 4.580 12.168 -9.391 1.00 84.56 105 SER A C 1
ATOM 803 O O . SER A 1 105 ? 3.470 11.639 -9.453 1.00 84.56 105 SER A O 1
ATOM 805 N N . PHE A 1 106 ? 5.441 11.900 -8.410 1.00 83.06 106 PHE A N 1
ATOM 806 C CA . PHE A 1 106 ? 5.111 11.057 -7.256 1.00 83.06 106 PHE A CA 1
ATOM 807 C C . PHE A 1 106 ? 4.025 11.682 -6.376 1.00 83.06 106 PHE A C 1
ATOM 809 O O . PHE A 1 106 ? 3.193 10.963 -5.832 1.00 83.06 106 PHE A O 1
ATOM 816 N N . ILE A 1 107 ? 4.007 13.017 -6.271 1.00 87.00 107 ILE A N 1
ATOM 817 C CA . ILE A 1 107 ? 2.978 13.758 -5.528 1.00 87.00 107 ILE A CA 1
ATOM 818 C C . ILE A 1 107 ? 1.605 13.429 -6.109 1.00 87.00 107 ILE A C 1
ATOM 820 O O . ILE A 1 107 ? 0.696 13.069 -5.370 1.00 87.00 107 ILE A O 1
ATOM 824 N N . HIS A 1 108 ? 1.491 13.432 -7.439 1.00 88.44 108 HIS A N 1
ATOM 825 C CA . HIS A 1 108 ? 0.250 13.064 -8.106 1.00 88.44 108 HIS A CA 1
ATOM 826 C C . HIS A 1 108 ? -0.182 11.624 -7.777 1.00 88.44 108 HIS A C 1
ATOM 828 O O . HIS A 1 108 ? -1.350 11.392 -7.478 1.00 88.44 108 HIS A O 1
ATOM 834 N N . MET A 1 109 ? 0.739 10.650 -7.757 1.00 89.38 109 MET A N 1
ATOM 835 C CA . MET A 1 109 ? 0.390 9.278 -7.356 1.00 89.38 109 MET A CA 1
ATOM 836 C C . MET A 1 109 ? -0.115 9.195 -5.915 1.00 89.38 109 MET A C 1
ATOM 838 O O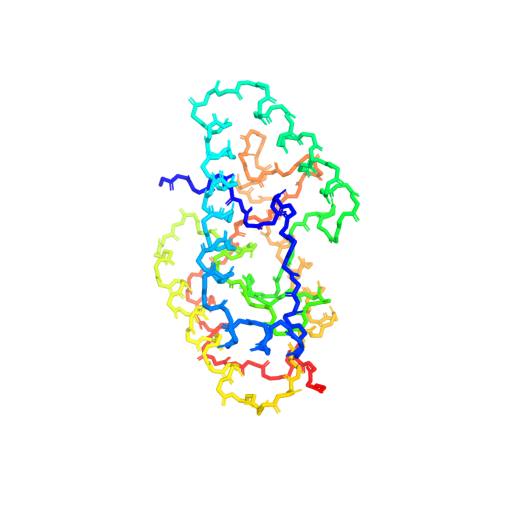 . MET A 1 109 ? -1.092 8.495 -5.657 1.00 89.38 109 MET A O 1
ATOM 842 N N . ILE A 1 110 ? 0.525 9.914 -4.991 1.00 92.19 110 ILE A N 1
ATOM 843 C CA . ILE A 1 110 ? 0.128 9.938 -3.579 1.00 92.19 110 ILE A CA 1
ATOM 844 C C . ILE A 1 110 ? -1.242 10.611 -3.414 1.00 92.19 110 ILE A C 1
ATOM 846 O O . ILE A 1 110 ? -2.078 10.104 -2.672 1.00 92.19 110 ILE A O 1
ATOM 850 N N . GLU A 1 111 ? -1.534 11.688 -4.147 1.00 94.75 111 GLU A N 1
ATOM 851 C CA . GLU A 1 111 ? -2.867 12.305 -4.153 1.00 94.75 111 GLU A CA 1
ATOM 852 C C . GLU A 1 111 ? -3.946 11.335 -4.649 1.00 94.75 111 GLU A C 1
ATOM 854 O O . GLU A 1 111 ? -5.035 11.266 -4.074 1.00 94.75 111 GLU A O 1
ATOM 859 N N . ARG A 1 112 ? -3.648 10.549 -5.693 1.00 95.19 112 ARG A N 1
ATOM 860 C CA . ARG A 1 112 ? -4.558 9.499 -6.172 1.00 95.19 112 ARG A CA 1
ATOM 861 C C . ARG A 1 112 ? -4.760 8.399 -5.134 1.00 95.19 112 ARG A C 1
ATOM 863 O O . ARG A 1 112 ? -5.898 7.998 -4.909 1.00 95.19 112 ARG A O 1
ATOM 870 N N . GLN A 1 113 ? -3.696 7.962 -4.458 1.00 95.75 113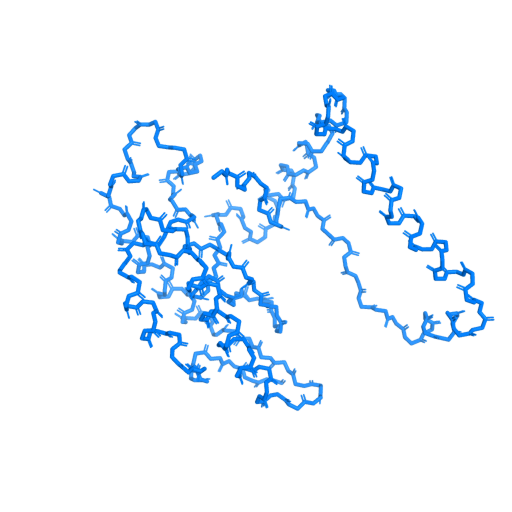 GLN A N 1
ATOM 871 C CA . GLN A 1 113 ? -3.796 7.004 -3.350 1.00 95.75 113 GLN A CA 1
ATOM 872 C C . GLN A 1 113 ? -4.673 7.538 -2.219 1.00 95.75 113 GLN A C 1
ATOM 874 O O . GLN A 1 113 ? -5.578 6.839 -1.777 1.00 95.75 113 GLN A O 1
ATOM 879 N N . ALA A 1 114 ? -4.451 8.780 -1.789 1.00 96.12 114 ALA A N 1
ATOM 880 C CA . ALA A 1 114 ? -5.222 9.402 -0.720 1.00 96.12 114 ALA A CA 1
ATOM 881 C C . ALA A 1 114 ? -6.719 9.470 -1.061 1.00 96.12 114 ALA A C 1
ATOM 883 O O . ALA A 1 114 ? -7.549 9.105 -0.232 1.00 96.12 114 ALA A O 1
ATOM 884 N N . ARG A 1 115 ? -7.071 9.865 -2.294 1.00 97.06 115 ARG A N 1
ATOM 885 C CA . ARG A 1 115 ? -8.471 9.885 -2.760 1.00 97.06 115 ARG A CA 1
ATOM 886 C C . ARG A 1 115 ? -9.086 8.489 -2.804 1.00 97.06 115 ARG A C 1
ATOM 888 O O . ARG A 1 115 ? -10.210 8.316 -2.351 1.00 97.06 115 ARG A O 1
ATOM 895 N N . TYR A 1 116 ? -8.349 7.505 -3.312 1.00 97.38 116 TYR A N 1
ATOM 896 C CA . TYR A 1 116 ? -8.810 6.120 -3.382 1.00 97.38 116 TYR A CA 1
ATOM 897 C C . TYR A 1 116 ? -9.045 5.523 -1.984 1.00 97.38 116 TYR A C 1
ATOM 899 O O . TYR A 1 116 ? -10.077 4.906 -1.741 1.00 97.38 116 TYR A O 1
ATOM 907 N N . ILE A 1 117 ? -8.128 5.761 -1.039 1.00 96.50 117 ILE A N 1
ATOM 908 C CA . ILE A 1 117 ? -8.270 5.336 0.363 1.00 96.50 117 ILE A CA 1
ATOM 909 C C . ILE A 1 117 ? -9.454 6.047 1.026 1.00 96.50 117 ILE A C 1
ATOM 911 O O . ILE A 1 117 ? -10.240 5.399 1.710 1.00 96.50 117 ILE A O 1
ATOM 915 N N . ALA A 1 118 ? -9.609 7.357 0.815 1.00 96.31 118 ALA A N 1
ATOM 916 C CA . ALA A 1 118 ? -10.733 8.111 1.363 1.00 96.31 118 ALA A CA 1
ATOM 917 C C . ALA A 1 118 ? -12.085 7.598 0.837 1.00 96.31 118 ALA A C 1
ATOM 919 O O . ALA A 1 118 ? -13.028 7.494 1.615 1.00 96.31 118 ALA A O 1
ATOM 920 N N . ASP A 1 119 ? -12.168 7.227 -0.444 1.00 96.50 119 ASP A N 1
ATOM 921 C CA . ASP A 1 119 ? -13.365 6.615 -1.038 1.00 96.50 119 ASP A CA 1
ATOM 922 C C . ASP A 1 119 ? -13.654 5.228 -0.432 1.00 96.50 119 ASP A C 1
ATOM 924 O O . ASP A 1 119 ? -14.787 4.954 -0.046 1.00 96.50 119 ASP A O 1
ATOM 928 N N . LEU A 1 120 ? -12.636 4.374 -0.248 1.00 95.69 120 LEU A N 1
ATOM 929 C CA . LEU A 1 120 ? -12.799 3.084 0.441 1.00 95.69 120 LEU A CA 1
ATOM 930 C C . LEU A 1 120 ? -13.319 3.263 1.871 1.00 95.69 120 LEU A C 1
ATOM 932 O O . LEU A 1 120 ? -14.307 2.642 2.251 1.00 95.69 120 LEU A O 1
ATOM 936 N N . VAL A 1 121 ? -12.666 4.121 2.659 1.00 94.25 121 VAL A N 1
ATOM 937 C CA . VAL A 1 121 ? -13.021 4.360 4.066 1.00 94.25 121 VAL A CA 1
ATOM 938 C C . VAL A 1 121 ? -14.396 5.014 4.183 1.00 94.25 121 VAL A C 1
ATOM 940 O O . VAL A 1 121 ? -15.167 4.644 5.063 1.00 94.25 121 VAL A O 1
ATOM 943 N N . GLY A 1 122 ? -14.740 5.931 3.276 1.00 94.50 122 GLY A N 1
ATOM 944 C CA . GLY A 1 122 ? -16.050 6.583 3.236 1.00 94.50 122 GLY A CA 1
ATOM 945 C C . GLY A 1 122 ? -17.216 5.628 2.960 1.00 94.50 122 GLY A C 1
ATOM 946 O O . GLY A 1 122 ? -18.361 5.976 3.237 1.00 94.50 122 GLY A O 1
ATOM 947 N N . ARG A 1 123 ? -16.942 4.422 2.448 1.00 92.50 123 ARG A N 1
ATOM 948 C CA . ARG A 1 123 ? -17.939 3.366 2.208 1.00 92.50 123 ARG A CA 1
ATOM 949 C C . ARG A 1 123 ? -18.087 2.388 3.373 1.00 92.50 123 ARG A C 1
ATOM 951 O O . ARG A 1 123 ? -18.952 1.518 3.310 1.00 92.50 123 ARG A O 1
ATOM 958 N N . LEU A 1 124 ? -17.259 2.506 4.412 1.00 92.56 124 LEU A N 1
ATOM 959 C CA . LEU A 1 124 ? -17.305 1.629 5.577 1.00 92.56 124 LEU A CA 1
ATOM 960 C C . LEU A 1 124 ? -18.183 2.207 6.679 1.00 92.56 124 LEU A C 1
ATOM 962 O O . LEU A 1 124 ? -18.096 3.379 7.038 1.00 92.56 124 LEU A O 1
ATOM 966 N N . SER A 1 125 ? -18.995 1.336 7.264 1.00 92.62 125 SER A N 1
ATOM 967 C CA . SER A 1 125 ? -19.698 1.588 8.516 1.00 92.62 125 SER A CA 1
ATOM 968 C C . SER A 1 125 ? -18.818 1.198 9.711 1.00 92.62 125 SER A C 1
ATOM 970 O O . SER A 1 125 ? -17.944 0.332 9.586 1.00 92.62 125 SER A O 1
ATOM 972 N N . PRO A 1 126 ? -19.042 1.791 10.899 1.00 89.44 126 PRO A N 1
ATOM 973 C CA . PRO A 1 126 ? -18.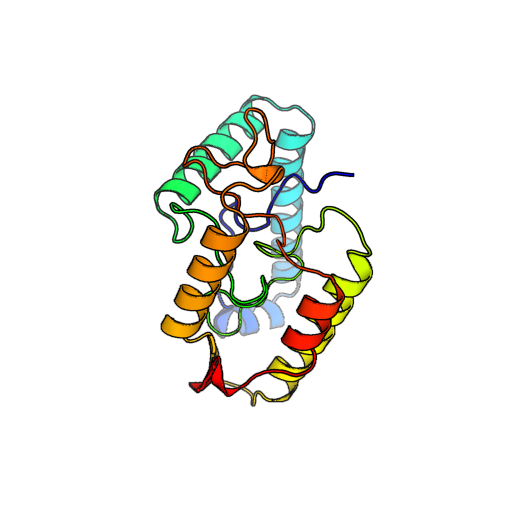320 1.413 12.108 1.00 89.44 126 PRO A CA 1
ATOM 974 C C . PRO A 1 126 ? -18.387 -0.097 12.371 1.00 89.44 126 PRO A C 1
ATOM 976 O O . PRO A 1 126 ? -19.463 -0.688 12.365 1.00 89.44 126 PRO A O 1
ATOM 979 N N . GLY A 1 127 ? -17.230 -0.711 12.621 1.00 87.00 127 GLY A N 1
ATOM 980 C CA . GLY A 1 127 ? -17.116 -2.146 12.903 1.00 87.00 127 GLY A CA 1
ATOM 981 C C . GLY A 1 127 ? -16.933 -3.040 11.675 1.00 87.00 127 GLY A C 1
ATOM 982 O O . GLY A 1 127 ? -16.626 -4.212 11.862 1.00 87.00 127 GLY A O 1
ATOM 983 N N . GLN A 1 128 ? -17.049 -2.507 10.454 1.00 91.12 128 GLN A N 1
ATOM 984 C CA . GLN A 1 128 ? -16.787 -3.276 9.236 1.00 91.12 128 GLN A CA 1
ATOM 985 C C . GLN A 1 128 ? -15.288 -3.402 8.951 1.00 91.12 128 GLN A C 1
ATOM 987 O O . GLN A 1 128 ? -14.502 -2.465 9.147 1.00 91.12 128 GLN A O 1
ATOM 992 N N . ALA A 1 129 ? -14.898 -4.566 8.449 1.00 90.25 129 ALA A N 1
ATOM 993 C CA . ALA A 1 129 ? -13.568 -4.852 7.949 1.00 90.25 129 ALA A CA 1
ATOM 994 C C . ALA A 1 129 ? -13.595 -4.974 6.424 1.00 90.25 129 ALA A C 1
ATOM 996 O O . ALA A 1 129 ? -14.396 -5.711 5.854 1.00 90.25 129 ALA A O 1
ATOM 997 N N . LEU A 1 130 ? -12.703 -4.238 5.766 1.00 93.44 130 LEU A N 1
ATOM 998 C CA . LEU A 1 130 ? -12.478 -4.297 4.331 1.00 93.44 130 LEU A CA 1
ATOM 999 C C . LEU A 1 130 ? -11.101 -4.886 4.062 1.00 93.44 130 LEU A C 1
ATOM 1001 O O . LEU A 1 130 ? -10.083 -4.324 4.473 1.00 93.44 130 LEU A O 1
ATOM 1005 N N . GLU A 1 131 ? -11.063 -5.999 3.343 1.00 95.56 131 GLU A N 1
ATOM 1006 C CA . GLU A 1 131 ? -9.825 -6.681 2.985 1.00 95.56 131 GLU A CA 1
ATOM 1007 C C . GLU A 1 131 ? -9.745 -6.882 1.476 1.00 95.56 131 GLU A C 1
ATOM 1009 O O . GLU A 1 131 ? -10.731 -7.227 0.830 1.00 95.56 131 GLU A O 1
ATOM 1014 N N . VAL A 1 132 ? -8.572 -6.657 0.882 1.00 96.75 132 VAL A N 1
ATOM 1015 C CA . VAL A 1 132 ? -8.381 -6.987 -0.533 1.00 96.75 132 VAL A CA 1
ATOM 1016 C C . VAL A 1 132 ? -8.458 -8.499 -0.718 1.00 96.75 132 VAL A C 1
ATOM 1018 O O . VAL A 1 132 ? -7.837 -9.259 0.022 1.00 96.75 132 VAL A O 1
ATOM 1021 N N . ARG A 1 133 ? -9.197 -8.951 -1.731 1.00 96.62 133 ARG A N 1
ATOM 1022 C CA . ARG A 1 133 ? -9.312 -10.380 -2.020 1.00 96.62 133 ARG A CA 1
ATOM 1023 C C . ARG A 1 133 ? -7.950 -10.961 -2.410 1.00 96.62 133 ARG A C 1
ATOM 1025 O O . ARG A 1 133 ? -7.231 -10.378 -3.227 1.00 96.62 133 ARG A O 1
ATOM 1032 N N . ALA A 1 134 ? -7.621 -12.132 -1.863 1.00 92.75 134 ALA A N 1
ATOM 1033 C CA . ALA A 1 134 ? -6.330 -12.787 -2.080 1.00 92.75 134 ALA A CA 1
ATOM 1034 C C . ALA A 1 134 ? -6.024 -13.008 -3.572 1.00 92.75 134 ALA A C 1
ATOM 1036 O O . ALA A 1 134 ? -4.951 -12.643 -4.043 1.00 92.75 134 ALA A O 1
ATOM 1037 N N . ASP A 1 135 ? -6.999 -13.484 -4.349 1.00 95.56 135 ASP A N 1
ATOM 1038 C CA . ASP A 1 135 ? -6.846 -13.727 -5.788 1.00 95.56 135 ASP A CA 1
ATOM 1039 C C . ASP A 1 135 ? -6.620 -12.435 -6.595 1.00 95.56 135 ASP A C 1
ATOM 1041 O O . ASP A 1 135 ? -5.918 -12.439 -7.606 1.00 95.56 135 ASP A O 1
ATOM 1045 N N . VAL A 1 136 ? -7.206 -11.312 -6.165 1.00 96.88 136 VAL A N 1
ATOM 1046 C CA . VAL A 1 136 ? -7.002 -9.999 -6.797 1.00 96.88 136 VAL A CA 1
ATOM 1047 C C . VAL A 1 136 ? -5.589 -9.498 -6.518 1.00 96.88 136 VAL A C 1
ATOM 1049 O O . VAL A 1 136 ? -4.893 -9.069 -7.442 1.00 96.88 136 VAL A O 1
ATOM 1052 N N . ALA A 1 137 ? -5.150 -9.593 -5.260 1.00 94.06 137 ALA A N 1
ATOM 1053 C CA . ALA A 1 137 ? -3.803 -9.212 -4.860 1.00 94.06 137 ALA A CA 1
ATOM 1054 C C . ALA A 1 137 ? -2.740 -10.062 -5.576 1.00 94.06 137 ALA A C 1
ATOM 1056 O O . ALA A 1 137 ? -1.766 -9.510 -6.082 1.00 94.06 137 ALA A O 1
ATOM 1057 N N . GLU A 1 138 ? -2.949 -11.376 -5.690 1.00 92.69 138 GLU A N 1
ATOM 1058 C CA . GLU A 1 138 ? -2.051 -12.297 -6.396 1.00 92.69 138 GLU A CA 1
ATOM 1059 C C . GLU A 1 138 ? -1.962 -12.006 -7.896 1.00 92.69 138 GLU A C 1
ATOM 1061 O O . GLU A 1 138 ? -0.860 -11.919 -8.440 1.00 92.69 138 GLU A O 1
ATOM 1066 N N . ARG A 1 139 ? -3.099 -11.787 -8.573 1.00 95.56 139 ARG A N 1
ATOM 1067 C CA . ARG A 1 139 ? -3.100 -11.417 -9.999 1.00 95.56 139 ARG A CA 1
ATOM 1068 C C . ARG A 1 139 ? -2.348 -10.116 -10.250 1.00 95.56 139 ARG A C 1
ATOM 1070 O O . ARG A 1 139 ? -1.591 -10.028 -11.216 1.00 95.56 139 ARG A O 1
ATOM 1077 N N . PHE A 1 140 ? -2.550 -9.116 -9.393 1.00 94.88 140 PHE A N 1
ATOM 1078 C CA . PHE A 1 140 ? -1.830 -7.849 -9.490 1.00 94.88 140 PHE A CA 1
ATOM 1079 C C . PHE A 1 140 ? -0.329 -8.035 -9.241 1.00 94.88 140 PHE A C 1
ATOM 1081 O O . PHE A 1 140 ? 0.483 -7.481 -9.979 1.00 94.88 140 PHE A O 1
ATOM 1088 N N . ASP A 1 141 ? 0.050 -8.847 -8.251 1.00 92.06 141 ASP A N 1
ATOM 1089 C CA . ASP A 1 141 ? 1.449 -9.154 -7.947 1.00 92.06 141 ASP A CA 1
ATOM 1090 C C . ASP A 1 141 ? 2.172 -9.779 -9.143 1.00 92.06 141 ASP A C 1
ATOM 1092 O O . ASP A 1 141 ? 3.255 -9.338 -9.532 1.00 92.06 141 ASP A O 1
ATOM 1096 N N . GLU A 1 142 ? 1.537 -10.774 -9.759 1.00 91.75 142 GLU A N 1
ATOM 1097 C CA . GLU A 1 142 ? 2.066 -11.477 -10.922 1.00 91.75 142 GLU A CA 1
ATOM 1098 C C . GLU A 1 142 ? 2.122 -10.571 -12.160 1.00 91.75 142 GLU A C 1
ATOM 1100 O O . GLU A 1 142 ? 3.063 -10.641 -12.951 1.00 91.75 142 GLU A O 1
ATOM 1105 N N . GLU A 1 143 ? 1.152 -9.669 -12.331 1.00 93.44 143 GLU A N 1
ATOM 1106 C CA . GLU A 1 143 ? 1.211 -8.627 -13.359 1.00 93.44 143 GLU A CA 1
ATOM 1107 C C . GLU A 1 143 ? 2.422 -7.704 -13.152 1.00 93.44 143 GLU A C 1
ATOM 1109 O O . GLU A 1 143 ? 3.199 -7.500 -14.088 1.00 93.44 143 GLU A O 1
ATOM 1114 N N . MET A 1 144 ? 2.618 -7.177 -11.937 1.00 92.50 144 MET A N 1
ATOM 1115 C CA . MET A 1 144 ? 3.738 -6.283 -11.628 1.00 92.50 144 MET A CA 1
ATOM 1116 C C . MET A 1 144 ? 5.076 -6.987 -11.831 1.00 92.50 144 MET A C 1
ATOM 1118 O O . MET A 1 144 ? 5.975 -6.427 -12.458 1.00 92.50 144 MET A O 1
ATOM 1122 N N . ARG A 1 145 ? 5.193 -8.237 -11.369 1.00 86.81 145 ARG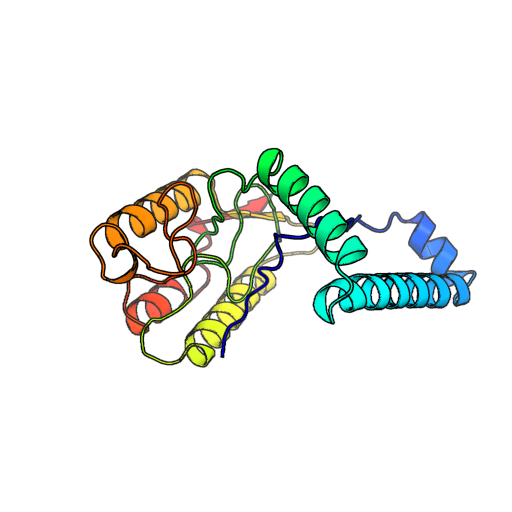 A N 1
ATOM 1123 C CA . ARG A 1 145 ? 6.397 -9.054 -11.537 1.00 86.81 145 ARG A CA 1
ATOM 1124 C C . ARG A 1 145 ? 6.752 -9.225 -13.011 1.00 86.81 145 ARG A C 1
ATOM 1126 O O . ARG A 1 145 ? 7.882 -8.928 -13.385 1.00 86.81 145 ARG A O 1
ATOM 1133 N N . ARG A 1 146 ? 5.796 -9.647 -13.844 1.00 89.88 146 ARG A N 1
ATOM 1134 C CA . ARG A 1 146 ? 6.015 -9.841 -15.288 1.00 89.88 146 ARG A CA 1
ATOM 1135 C C . ARG A 1 146 ? 6.388 -8.549 -16.006 1.00 89.88 146 ARG A C 1
ATOM 1137 O O . ARG A 1 146 ? 7.222 -8.577 -16.897 1.00 89.88 146 ARG A O 1
ATOM 1144 N N . ARG A 1 147 ? 5.781 -7.422 -15.630 1.00 89.25 147 ARG A N 1
ATOM 1145 C CA . ARG A 1 147 ? 6.046 -6.125 -16.271 1.00 89.25 147 ARG A CA 1
ATOM 1146 C C . ARG A 1 147 ? 7.363 -5.491 -15.844 1.00 89.25 147 ARG A C 1
ATOM 1148 O O . ARG A 1 147 ? 7.911 -4.694 -16.595 1.00 89.25 147 ARG A O 1
ATOM 1155 N N . LEU A 1 148 ? 7.831 -5.784 -14.633 1.00 85.50 148 LEU A N 1
ATOM 1156 C CA . LEU A 1 148 ? 9.133 -5.328 -14.152 1.00 85.50 148 LEU A CA 1
ATOM 1157 C C . LEU A 1 148 ? 10.271 -6.206 -14.674 1.00 85.50 148 LEU A C 1
ATOM 1159 O O . LEU A 1 148 ? 11.393 -5.710 -14.788 1.00 85.50 148 LEU A O 1
ATOM 1163 N N . ASP A 1 149 ? 9.994 -7.467 -15.008 1.00 82.62 149 ASP A N 1
ATOM 1164 C CA . ASP A 1 149 ? 10.975 -8.373 -15.595 1.00 82.62 149 ASP A CA 1
ATOM 1165 C C . ASP A 1 149 ? 11.520 -7.824 -16.925 1.00 82.62 149 ASP A C 1
ATOM 1167 O O . ASP A 1 149 ? 10.785 -7.274 -17.743 1.00 82.62 149 ASP A O 1
ATOM 1171 N N . GLY A 1 150 ? 12.838 -7.893 -17.115 1.00 69.50 150 GLY A N 1
ATOM 1172 C CA . GLY A 1 150 ? 13.514 -7.359 -18.305 1.00 69.50 150 GLY A CA 1
ATOM 1173 C C . GLY A 1 150 ? 13.566 -5.826 -18.433 1.00 69.50 150 GLY A C 1
ATOM 1174 O O . GLY A 1 150 ? 14.114 -5.319 -19.410 1.00 69.50 150 GLY A O 1
ATOM 1175 N N . THR A 1 151 ? 13.047 -5.058 -17.468 1.00 78.19 151 THR A N 1
ATOM 1176 C CA . THR A 1 151 ? 13.149 -3.585 -17.488 1.00 78.19 151 THR A CA 1
ATOM 1177 C C . THR A 1 151 ? 14.517 -3.092 -17.011 1.00 78.19 151 THR A C 1
ATOM 1179 O O . THR A 1 151 ? 15.262 -3.820 -16.352 1.00 78.19 151 THR A O 1
ATOM 1182 N N . VAL A 1 152 ? 14.833 -1.811 -17.246 1.00 70.56 152 VAL A N 1
ATOM 1183 C CA . VAL A 1 152 ? 16.062 -1.152 -16.742 1.00 70.56 152 VAL A CA 1
ATOM 1184 C C . VAL A 1 152 ? 16.271 -1.324 -15.228 1.00 70.56 152 VAL A C 1
ATOM 1186 O O . VAL A 1 152 ? 17.408 -1.367 -14.755 1.00 70.56 152 VAL A O 1
ATOM 1189 N N . TRP A 1 153 ? 15.186 -1.514 -14.471 1.00 63.91 153 TRP A N 1
ATOM 1190 C CA . TRP A 1 153 ? 15.190 -1.747 -13.025 1.00 63.91 153 TRP A CA 1
ATOM 1191 C C . TRP A 1 153 ? 15.718 -3.132 -12.625 1.00 63.91 153 TRP A C 1
ATOM 1193 O O . TRP A 1 153 ? 16.043 -3.333 -11.455 1.00 63.91 153 TRP A O 1
ATOM 1203 N N . THR A 1 154 ? 15.842 -4.066 -13.572 1.00 60.00 154 THR A N 1
ATOM 1204 C CA . THR A 1 154 ? 16.386 -5.423 -13.364 1.00 60.00 154 THR A CA 1
ATOM 1205 C C . THR A 1 154 ? 17.852 -5.561 -13.783 1.00 60.00 154 THR A C 1
ATOM 1207 O O . THR A 1 154 ? 18.446 -6.628 -13.608 1.00 60.00 154 THR A O 1
ATOM 1210 N N . SER A 1 155 ? 18.467 -4.480 -14.281 1.00 60.28 155 SER A N 1
ATOM 1211 C CA . SER A 1 155 ? 19.878 -4.463 -14.677 1.00 60.28 155 SER A CA 1
ATOM 1212 C C . SER A 1 155 ? 20.817 -4.819 -13.510 1.00 60.28 155 SER A C 1
ATOM 1214 O O . SER A 1 155 ? 20.523 -4.573 -12.333 1.00 60.28 155 SER A O 1
ATOM 1216 N N . ARG A 1 156 ? 21.964 -5.448 -13.819 1.00 50.88 156 ARG A N 1
ATOM 1217 C CA . ARG A 1 156 ? 22.974 -5.796 -12.801 1.00 50.88 156 ARG A CA 1
ATOM 1218 C C . ARG A 1 156 ? 23.462 -4.513 -12.122 1.00 50.88 156 ARG A C 1
ATOM 1220 O O . ARG A 1 156 ? 23.906 -3.596 -12.799 1.00 50.88 156 ARG A O 1
ATOM 1227 N N . GLY A 1 157 ? 23.381 -4.468 -10.792 1.00 55.00 157 GLY A N 1
ATOM 1228 C CA . GLY A 1 157 ? 23.728 -3.282 -9.997 1.00 55.00 157 GLY A CA 1
ATOM 1229 C C . GLY A 1 157 ? 22.555 -2.341 -9.695 1.00 55.00 157 GLY A C 1
ATOM 1230 O O . GLY A 1 157 ? 22.754 -1.339 -9.015 1.00 55.00 157 GLY A O 1
ATOM 1231 N N . SER A 1 158 ? 21.334 -2.657 -10.145 1.00 56.53 158 SER A N 1
ATOM 1232 C CA . SER A 1 158 ? 20.138 -1.892 -9.780 1.00 56.53 158 SER A CA 1
ATOM 1233 C C . SER A 1 158 ? 19.850 -1.975 -8.278 1.00 56.53 158 SER A C 1
ATOM 1235 O O . SER A 1 158 ? 19.628 -3.054 -7.725 1.00 56.53 158 SER A O 1
ATOM 1237 N N . TRP A 1 159 ? 19.775 -0.805 -7.639 1.00 56.34 159 TRP A N 1
ATOM 1238 C CA . TRP A 1 159 ? 19.449 -0.623 -6.219 1.00 56.34 159 TRP A CA 1
ATOM 1239 C C . TRP A 1 159 ? 18.052 -1.127 -5.820 1.00 56.34 159 TRP A C 1
ATOM 1241 O O . TRP A 1 159 ? 17.761 -1.235 -4.632 1.00 56.34 159 TRP A O 1
ATOM 1251 N N . TYR A 1 160 ? 17.180 -1.418 -6.791 1.00 60.44 160 TYR A N 1
ATOM 1252 C CA . TYR A 1 160 ? 15.782 -1.802 -6.562 1.00 60.44 160 TYR A CA 1
ATOM 1253 C C . TYR A 1 160 ? 15.548 -3.314 -6.525 1.00 60.44 160 TYR A C 1
ATOM 1255 O O . TYR A 1 160 ? 14.416 -3.762 -6.331 1.00 60.44 160 TYR A O 1
ATOM 1263 N N . ARG A 1 161 ? 16.608 -4.105 -6.719 1.00 63.12 161 ARG A N 1
ATOM 1264 C CA . ARG A 1 161 ? 16.546 -5.562 -6.757 1.00 63.12 161 ARG A CA 1
ATOM 1265 C C . ARG A 1 161 ? 16.796 -6.140 -5.363 1.00 63.12 161 ARG A C 1
ATOM 1267 O O . ARG A 1 161 ? 17.817 -5.862 -4.740 1.00 63.12 161 ARG A O 1
ATOM 1274 N N . THR A 1 162 ? 15.870 -6.956 -4.868 1.00 66.38 162 THR A N 1
ATOM 1275 C CA . THR A 1 162 ? 16.054 -7.711 -3.622 1.00 66.38 162 THR A CA 1
ATOM 1276 C C . THR A 1 162 ? 17.117 -8.801 -3.796 1.00 66.38 162 THR A C 1
ATOM 1278 O O . THR A 1 162 ? 17.465 -9.178 -4.916 1.00 66.38 162 THR A O 1
ATOM 1281 N N . ALA A 1 163 ? 17.576 -9.391 -2.686 1.00 60.62 163 ALA A N 1
ATOM 1282 C CA . ALA A 1 163 ? 18.453 -10.567 -2.715 1.00 60.62 163 ALA A CA 1
ATOM 1283 C C . ALA A 1 163 ? 17.836 -11.763 -3.475 1.00 60.62 163 ALA A C 1
ATOM 1285 O O . ALA A 1 163 ? 18.563 -12.560 -4.057 1.00 60.62 163 ALA A O 1
ATOM 1286 N N . SER A 1 164 ? 16.500 -11.858 -3.527 1.00 62.69 164 SER A N 1
ATOM 1287 C CA . SER A 1 164 ? 15.758 -12.847 -4.326 1.00 62.69 164 SER A CA 1
ATOM 1288 C C . SER A 1 164 ? 15.620 -12.479 -5.809 1.00 62.69 164 SER A C 1
ATOM 1290 O O . SER A 1 164 ? 15.000 -13.208 -6.576 1.00 62.69 164 SER A O 1
ATOM 1292 N N . GLY A 1 165 ? 16.178 -11.344 -6.234 1.00 63.59 165 GLY A N 1
ATOM 1293 C CA . GLY A 1 165 ? 16.161 -10.891 -7.617 1.00 63.59 165 GLY A CA 1
ATOM 1294 C C . GLY A 1 165 ? 14.914 -10.107 -8.030 1.00 63.59 165 GLY A C 1
ATOM 1295 O O . GLY A 1 165 ? 14.829 -9.716 -9.192 1.00 63.59 165 GLY A O 1
ATOM 1296 N N . ARG A 1 166 ? 13.982 -9.854 -7.104 1.00 70.94 166 ARG A N 1
ATOM 1297 C CA . ARG A 1 166 ? 12.684 -9.217 -7.352 1.00 70.94 166 ARG A CA 1
ATOM 1298 C C . ARG A 1 166 ? 12.771 -7.696 -7.212 1.00 70.94 166 ARG A C 1
ATOM 1300 O O . ARG A 1 166 ? 13.426 -7.197 -6.303 1.00 70.94 166 ARG A O 1
ATOM 1307 N N . VAL A 1 167 ? 12.065 -6.957 -8.065 1.00 75.12 167 VAL A N 1
ATOM 1308 C CA . VAL A 1 167 ? 11.835 -5.515 -7.882 1.00 75.12 167 VAL A CA 1
ATOM 1309 C C . VAL A 1 167 ? 10.500 -5.331 -7.167 1.00 75.12 167 VAL A C 1
ATOM 1311 O O . VAL A 1 167 ? 9.486 -5.862 -7.611 1.00 75.12 167 VAL A O 1
ATOM 1314 N N . VAL A 1 168 ? 10.513 -4.645 -6.025 1.00 75.62 168 VAL A N 1
ATOM 1315 C CA . VAL A 1 168 ? 9.326 -4.473 -5.157 1.00 75.62 168 VAL A CA 1
ATOM 1316 C C . VAL A 1 168 ? 8.874 -3.021 -5.035 1.00 75.62 168 VAL A C 1
ATOM 1318 O O . VAL A 1 168 ? 7.792 -2.748 -4.529 1.00 75.62 168 VAL A O 1
ATOM 1321 N N . SER A 1 169 ? 9.708 -2.070 -5.457 1.00 77.88 169 SER A N 1
ATOM 1322 C CA . SER A 1 169 ? 9.457 -0.645 -5.232 1.00 77.88 169 SER A CA 1
ATOM 1323 C C . SER A 1 169 ? 8.841 0.048 -6.443 1.00 77.88 169 SER A C 1
ATOM 1325 O O . SER A 1 169 ? 8.004 0.928 -6.264 1.00 77.88 169 SER A O 1
ATOM 1327 N N . ASN A 1 170 ? 9.245 -0.314 -7.662 1.00 84.06 170 ASN A N 1
ATOM 1328 C CA . ASN A 1 170 ? 8.974 0.498 -8.848 1.00 84.06 170 ASN A CA 1
ATOM 1329 C C . ASN A 1 170 ? 7.627 0.197 -9.507 1.00 84.06 170 ASN A C 1
ATOM 1331 O O . ASN A 1 170 ? 7.239 -0.958 -9.649 1.00 84.06 170 ASN A O 1
ATOM 1335 N N . TRP A 1 171 ? 6.946 1.249 -9.959 1.00 89.31 171 TRP A N 1
ATOM 1336 C CA . TRP A 1 171 ? 5.772 1.155 -10.822 1.00 89.31 171 TRP A CA 1
ATOM 1337 C C . TRP A 1 171 ? 6.216 0.958 -12.284 1.00 89.31 171 TRP A C 1
ATOM 1339 O O . TRP A 1 171 ? 6.966 1.793 -12.798 1.00 89.31 171 TRP A O 1
ATOM 1349 N N . PRO A 1 172 ? 5.772 -0.107 -12.982 1.00 88.69 172 PRO A N 1
ATOM 1350 C CA . PRO A 1 172 ? 6.171 -0.386 -14.366 1.00 88.69 172 PRO A CA 1
ATOM 1351 C C . PRO A 1 172 ? 5.287 0.296 -15.428 1.00 88.69 172 PRO A C 1
ATOM 1353 O O . PRO A 1 172 ? 5.372 -0.040 -16.610 1.00 88.69 172 PRO A O 1
ATOM 1356 N N . GLY A 1 173 ? 4.368 1.178 -15.031 1.00 87.56 173 GLY A N 1
ATOM 1357 C CA . GLY A 1 173 ? 3.374 1.781 -15.921 1.00 87.56 173 GLY A CA 1
ATOM 1358 C C . GLY A 1 173 ? 3.487 3.291 -16.062 1.00 87.56 173 GLY A C 1
ATOM 1359 O O . GLY A 1 173 ? 4.332 3.949 -15.457 1.00 87.56 173 GLY A O 1
ATOM 1360 N N . LEU A 1 174 ? 2.569 3.854 -16.845 1.00 90.12 174 LEU A N 1
ATOM 1361 C CA . LEU A 1 174 ? 2.400 5.301 -16.945 1.00 90.12 174 LEU A CA 1
ATOM 1362 C C . LEU A 1 174 ? 1.653 5.843 -15.720 1.00 90.12 174 LEU A C 1
ATOM 1364 O O . LEU A 1 174 ? 0.863 5.136 -15.090 1.00 90.12 174 LEU A O 1
ATOM 1368 N N . VAL A 1 175 ? 1.848 7.126 -15.415 1.00 90.31 175 VAL A N 1
ATOM 1369 C CA . VAL A 1 175 ? 1.075 7.815 -14.366 1.00 90.31 175 VAL A CA 1
ATOM 1370 C C . VAL A 1 175 ? -0.417 7.840 -14.715 1.00 90.31 175 VAL A C 1
ATOM 1372 O O . VAL A 1 175 ? -1.247 7.603 -13.846 1.00 90.31 175 VAL A O 1
ATOM 1375 N N . SER A 1 176 ? -0.766 8.028 -15.992 1.00 90.94 176 SER A N 1
ATOM 1376 C CA . SER A 1 176 ? -2.154 7.986 -16.481 1.00 90.94 176 SER A CA 1
ATOM 1377 C C . SER A 1 176 ? -2.810 6.614 -16.309 1.00 90.94 176 SER A C 1
ATOM 1379 O O . SER A 1 176 ? -4.007 6.511 -16.043 1.00 90.94 176 SER A O 1
ATOM 1381 N N . GLU A 1 177 ? -2.028 5.541 -16.427 1.00 93.50 177 GLU A N 1
ATOM 1382 C CA . GLU A 1 177 ? -2.514 4.192 -16.162 1.00 93.50 177 GLU A CA 1
ATOM 1383 C C . GLU A 1 177 ? -2.879 4.037 -14.686 1.00 93.50 177 GLU A C 1
ATOM 1385 O O . GLU A 1 177 ? -3.947 3.512 -14.366 1.00 93.50 177 GLU A O 1
ATOM 1390 N N . TYR A 1 178 ? -2.008 4.511 -13.796 1.00 94.25 178 TYR A N 1
ATOM 1391 C CA . TYR A 1 178 ? -2.269 4.469 -12.366 1.00 94.25 178 TYR A CA 1
ATOM 1392 C C . TYR A 1 178 ? -3.448 5.359 -11.978 1.00 94.25 178 TYR A C 1
ATOM 1394 O O . TYR A 1 178 ? -4.302 4.923 -11.210 1.00 94.25 178 TYR A O 1
ATOM 1402 N N . ASP A 1 179 ? -3.550 6.558 -12.561 1.00 93.06 179 ASP A N 1
ATOM 1403 C CA . ASP A 1 179 ? -4.699 7.453 -12.410 1.00 93.06 179 ASP A CA 1
ATOM 1404 C C . ASP A 1 179 ? -6.005 6.716 -12.726 1.00 93.06 179 ASP A C 1
ATOM 1406 O O . ASP A 1 179 ? -6.916 6.698 -11.899 1.00 93.06 179 ASP A O 1
ATOM 1410 N N . ARG A 1 180 ? -6.061 6.016 -13.866 1.00 95.62 180 ARG A N 1
ATOM 1411 C CA . ARG A 1 180 ? -7.221 5.212 -14.263 1.00 95.62 180 ARG A CA 1
ATOM 1412 C C . ARG A 1 180 ? -7.522 4.093 -13.264 1.00 95.62 180 ARG A C 1
ATOM 1414 O O . ARG A 1 180 ? -8.677 3.936 -12.881 1.00 95.62 180 ARG A O 1
ATOM 1421 N N . ARG A 1 181 ? -6.506 3.330 -12.837 1.00 95.56 181 ARG A N 1
ATOM 1422 C CA . ARG A 1 181 ? -6.665 2.222 -11.871 1.00 95.56 181 ARG A CA 1
ATOM 1423 C C . ARG A 1 181 ? -7.105 2.696 -10.480 1.00 95.56 181 ARG A C 1
ATOM 1425 O O . ARG A 1 181 ? -7.697 1.921 -9.745 1.00 95.56 181 ARG A O 1
ATOM 1432 N N . THR A 1 182 ? -6.833 3.953 -10.133 1.00 96.00 182 THR A N 1
ATOM 1433 C CA . THR A 1 182 ? -7.151 4.560 -8.827 1.00 96.00 182 THR A CA 1
ATOM 1434 C C . THR A 1 182 ? -8.236 5.634 -8.906 1.00 96.00 182 THR A C 1
ATOM 1436 O O . THR A 1 182 ? -8.406 6.416 -7.974 1.00 96.00 182 THR A O 1
ATOM 1439 N N . LYS A 1 183 ? -8.979 5.709 -10.019 1.00 93.56 183 LYS A N 1
ATOM 1440 C CA . LYS A 1 183 ? -9.976 6.767 -10.247 1.00 93.56 183 LYS A CA 1
ATOM 1441 C C . LYS A 1 183 ? -11.139 6.733 -9.259 1.00 93.56 183 LYS A C 1
ATOM 1443 O O . LYS A 1 183 ? -11.636 7.790 -8.887 1.00 93.56 183 LYS A O 1
ATOM 1448 N N . ALA A 1 184 ? -11.557 5.540 -8.860 1.00 92.56 184 ALA A N 1
ATOM 1449 C CA . ALA A 1 184 ? -12.576 5.304 -7.848 1.00 92.56 184 ALA A CA 1
ATOM 1450 C C . ALA A 1 184 ? -12.296 3.962 -7.171 1.00 92.56 184 ALA A C 1
ATOM 1452 O O . ALA A 1 184 ? -11.699 3.086 -7.801 1.00 92.56 184 ALA A O 1
ATOM 1453 N N . ALA A 1 185 ? -12.733 3.804 -5.922 1.00 92.06 185 ALA A N 1
ATOM 1454 C CA . ALA A 1 185 ? -12.617 2.555 -5.184 1.00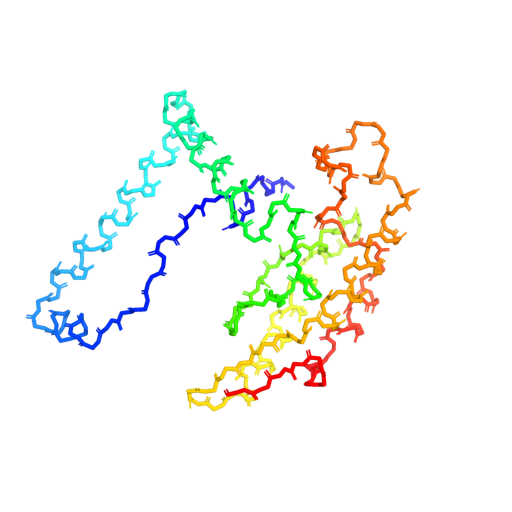 92.06 185 ALA A CA 1
ATOM 1455 C C . ALA A 1 185 ? -13.329 1.412 -5.926 1.00 92.06 185 ALA A C 1
ATOM 1457 O O . ALA A 1 185 ? -14.552 1.432 -6.100 1.00 92.06 185 ALA A O 1
ATOM 1458 N N . ASP A 1 186 ? -12.564 0.403 -6.346 1.00 93.62 186 ASP A N 1
ATOM 1459 C CA . ASP A 1 186 ? -13.115 -0.812 -6.941 1.00 93.62 186 ASP A CA 1
ATOM 1460 C C . ASP A 1 186 ? -13.540 -1.773 -5.831 1.00 93.62 186 ASP A C 1
ATOM 1462 O O . ASP A 1 186 ? -12.755 -2.600 -5.374 1.00 93.62 186 ASP A O 1
ATOM 1466 N N . MET A 1 187 ? -14.791 -1.665 -5.384 1.00 94.00 187 MET A N 1
ATOM 1467 C CA . MET A 1 187 ? -15.313 -2.520 -4.315 1.00 94.00 187 MET A CA 1
ATOM 1468 C C . MET A 1 187 ? -15.320 -4.011 -4.682 1.00 94.00 187 MET A C 1
ATOM 1470 O O . MET A 1 187 ? -15.294 -4.838 -3.777 1.00 94.00 187 MET A O 1
ATOM 1474 N N . ALA A 1 188 ? -15.286 -4.383 -5.970 1.00 95.19 188 ALA A N 1
ATOM 1475 C CA . ALA A 1 188 ? -15.203 -5.788 -6.383 1.00 95.19 188 ALA A CA 1
ATOM 1476 C C . ALA A 1 188 ? -13.821 -6.413 -6.100 1.00 95.19 188 ALA A C 1
ATOM 1478 O O . ALA A 1 188 ? -13.678 -7.642 -6.053 1.00 95.19 188 ALA A O 1
ATOM 1479 N N . ALA A 1 189 ? -12.800 -5.579 -5.880 1.00 95.81 189 ALA A N 1
ATOM 1480 C CA . ALA A 1 189 ? -11.478 -6.013 -5.451 1.00 95.81 189 ALA A CA 1
ATOM 1481 C C . ALA A 1 189 ? -11.425 -6.407 -3.962 1.00 95.81 189 ALA A C 1
ATOM 1483 O O . ALA A 1 189 ? -10.449 -7.033 -3.540 1.00 95.81 189 ALA A O 1
ATOM 1484 N N . TYR A 1 190 ? -12.450 -6.070 -3.173 1.00 96.94 190 TYR A N 1
ATOM 1485 C CA . TYR A 1 190 ? -12.452 -6.229 -1.721 1.00 96.94 190 TYR A CA 1
ATOM 1486 C C . TYR A 1 190 ? -13.541 -7.187 -1.238 1.00 96.94 190 TYR A C 1
ATOM 1488 O O . TYR A 1 190 ? -14.616 -7.297 -1.822 1.00 96.94 190 TYR A O 1
ATOM 1496 N N . ALA A 1 191 ? -13.243 -7.878 -0.145 1.00 95.25 191 ALA A N 1
ATOM 1497 C CA . ALA A 1 191 ? -14.211 -8.564 0.688 1.00 95.25 191 ALA A CA 1
ATOM 1498 C C . ALA A 1 191 ? -14.573 -7.651 1.865 1.00 95.25 191 ALA A C 1
ATOM 1500 O O . ALA A 1 191 ? -13.694 -7.062 2.497 1.00 95.25 191 ALA A O 1
ATOM 1501 N N . LEU A 1 192 ? -15.872 -7.532 2.131 1.00 93.06 192 LEU A N 1
ATOM 1502 C CA . LEU A 1 192 ? -16.418 -6.821 3.280 1.00 93.06 192 LEU A CA 1
ATOM 1503 C C . LEU A 1 192 ? -16.898 -7.859 4.298 1.00 93.06 192 LEU A C 1
ATOM 1505 O O . LEU A 1 192 ? -17.656 -8.759 3.930 1.00 93.06 192 LEU A O 1
ATOM 1509 N N . THR A 1 193 ? -16.459 -7.731 5.545 1.00 81.31 193 THR A N 1
ATOM 1510 C CA . THR A 1 193 ? -16.811 -8.617 6.668 1.00 81.31 193 THR A CA 1
ATOM 1511 C C . THR A 1 193 ? -17.218 -7.824 7.894 1.00 81.31 193 THR A C 1
ATOM 1513 O O . THR A 1 193 ? -16.644 -6.727 8.094 1.00 81.31 193 THR A O 1
#

pLDDT: mean 80.44, std 14.05, range [30.44, 97.38]

Sequence (193 aa):
MFQRTAPYLLPKPDRQYRQWHHGLFRAVPQIQLAGRAGIWALGELLTTGLVGNAAIAGLIQRVSLLFLRSGPWAGGARAYLGIAVPGFPNLFLMYGPNTNLGAGSFIHMIERQARYIADLVGRLSPGQALEVRADVAERFDEEMRRRLDGTVWTSRGSWYRTASGRVVSNWPGLVSEYDRRTKAADMAAYALT

Foldseek 3Di:
DDPPDDPQLFDDPDDDDDPVNVVVCVVDVVVVVVVVVVVVVVVVLLVVLVVDPVVSVVVSNVNSVVCCCPDPQVVHFFDQLLFADAPDWPGTDQLGWALDEPDDDSVLLSVLSVQQSCQVVVPDDPPKTKHFDPVNRVVRVVVQQVLPPPDPCQDPPRPQQDPVSTRTRHHSDDPVVSCVVSVYHPSVRIDMD